Protein AF-A0A3A0FS08-F1 (afdb_monomer)

Nearest PDB structures (foldseek):
  4ius-assembly1_A  TM=5.125E-01  e=9.396E-01  Kribbella flavida DSM 17836

Solvent-accessible surface area (backbone atoms only — not comparable to full-atom values): 11614 Å² total; per-residue (Å²): 132,82,66,52,58,48,37,54,53,53,25,47,54,49,38,52,51,49,34,51,52,18,46,67,68,76,21,57,51,49,80,54,93,46,27,33,35,34,90,49,76,53,62,82,92,49,49,34,30,31,33,47,47,92,53,54,67,70,50,48,56,52,50,52,51,47,60,73,67,57,55,78,46,63,51,24,38,33,34,41,55,53,73,72,84,47,55,93,76,64,28,44,86,75,41,82,51,63,42,71,31,56,42,70,88,54,74,76,75,77,87,58,94,63,63,61,42,73,43,77,46,79,46,60,73,50,43,53,56,49,40,48,74,76,62,54,60,89,90,58,85,79,77,85,52,64,66,51,62,77,38,90,91,53,81,51,73,46,72,79,44,59,76,60,77,76,68,52,57,84,75,53,66,45,80,43,43,42,26,27,32,33,37,30,73,51,83,79,80,87,86,85,84,78,134

Structure (mmCIF, N/CA/C/O backbone):
data_AF-A0A3A0FS08-F1
#
_entry.id   AF-A0A3A0FS08-F1
#
loop_
_atom_site.group_PDB
_atom_site.id
_atom_site.type_symbol
_atom_site.label_atom_id
_atom_site.label_alt_id
_atom_site.label_comp_id
_atom_site.label_asym_id
_atom_site.label_entity_id
_atom_site.label_seq_id
_atom_site.pdbx_PDB_ins_code
_atom_site.Cartn_x
_atom_site.Cartn_y
_atom_site.Cartn_z
_atom_site.occupancy
_atom_site.B_iso_or_equiv
_atom_site.auth_seq_id
_atom_site.auth_comp_id
_atom_site.auth_asym_id
_atom_site.auth_atom_id
_atom_site.pdbx_PDB_model_num
ATOM 1 N N . MET A 1 1 ? -5.987 -18.543 -21.730 1.00 49.53 1 MET A N 1
ATOM 2 C CA . MET A 1 1 ? -6.077 -17.674 -20.535 1.00 49.53 1 MET A CA 1
ATOM 3 C C . MET A 1 1 ? -5.108 -16.524 -20.740 1.00 49.53 1 MET A C 1
ATOM 5 O O . MET A 1 1 ? -4.027 -16.784 -21.251 1.00 49.53 1 MET A O 1
ATOM 9 N N . SER A 1 2 ? -5.518 -15.283 -20.470 1.00 60.75 2 SER A N 1
ATOM 10 C CA . SER A 1 2 ? -4.644 -14.110 -20.638 1.00 60.75 2 SER A CA 1
ATOM 11 C C . SER A 1 2 ? -3.488 -14.160 -19.633 1.00 60.75 2 SER A C 1
ATOM 13 O O . SER A 1 2 ? -3.719 -14.509 -18.479 1.00 60.75 2 SER A O 1
ATOM 15 N N . ASP A 1 3 ? -2.277 -13.817 -20.073 1.00 79.12 3 ASP A N 1
ATOM 16 C CA . ASP A 1 3 ? -1.051 -13.740 -19.252 1.00 79.12 3 ASP A CA 1
ATOM 17 C C . ASP A 1 3 ? -0.836 -12.329 -18.656 1.00 79.12 3 ASP A C 1
ATOM 19 O O . ASP A 1 3 ? 0.231 -11.971 -18.154 1.00 79.12 3 ASP A O 1
ATOM 23 N N . VAL A 1 4 ? -1.857 -11.474 -18.774 1.00 80.19 4 VAL A N 1
ATOM 24 C CA . VAL A 1 4 ? -1.885 -10.139 -18.176 1.00 80.19 4 VAL A CA 1
ATOM 25 C C . VAL A 1 4 ? -2.269 -10.276 -16.697 1.00 80.19 4 VAL A C 1
ATOM 27 O O . VAL A 1 4 ? -3.286 -10.912 -16.406 1.00 80.19 4 VAL A O 1
ATOM 30 N N . PRO A 1 5 ? -1.510 -9.673 -15.759 1.00 89.50 5 PRO A N 1
ATOM 31 C CA . PRO A 1 5 ? -1.893 -9.636 -14.350 1.00 89.50 5 PRO A CA 1
ATOM 32 C C . PRO A 1 5 ? -3.292 -9.047 -14.159 1.00 89.50 5 PRO A C 1
ATOM 34 O O . PRO A 1 5 ? -3.687 -8.127 -14.865 1.00 89.50 5 PRO A O 1
ATOM 37 N N . THR A 1 6 ? -4.038 -9.531 -13.175 1.00 93.31 6 THR A N 1
ATOM 38 C CA . THR A 1 6 ? -5.369 -9.005 -12.843 1.00 93.31 6 THR A CA 1
ATOM 39 C C . THR A 1 6 ? -5.291 -7.865 -11.821 1.00 93.31 6 THR A C 1
ATOM 41 O O . THR A 1 6 ? -4.289 -7.705 -11.122 1.00 93.31 6 THR A O 1
ATOM 44 N N . ALA A 1 7 ? -6.380 -7.104 -11.638 1.00 94.25 7 ALA A N 1
ATOM 45 C CA . ALA A 1 7 ? -6.482 -6.160 -10.516 1.00 94.25 7 ALA A CA 1
ATOM 46 C C . ALA A 1 7 ? -6.297 -6.850 -9.152 1.00 94.25 7 ALA A C 1
ATOM 48 O O . ALA A 1 7 ? -5.739 -6.263 -8.230 1.00 94.25 7 ALA A O 1
ATOM 49 N N . ALA A 1 8 ? -6.705 -8.118 -9.028 1.00 95.56 8 ALA A N 1
ATOM 50 C CA . ALA A 1 8 ? -6.499 -8.894 -7.811 1.00 95.56 8 ALA A CA 1
ATOM 51 C C . ALA A 1 8 ? -5.016 -9.241 -7.578 1.00 95.56 8 ALA A C 1
ATOM 53 O O . ALA A 1 8 ? -4.581 -9.287 -6.429 1.00 95.56 8 ALA A O 1
ATOM 54 N N . ASP A 1 9 ? -4.230 -9.450 -8.639 1.00 95.19 9 ASP A N 1
ATOM 55 C CA . ASP A 1 9 ? -2.774 -9.621 -8.531 1.00 95.19 9 ASP A CA 1
ATOM 56 C C . ASP A 1 9 ? -2.100 -8.327 -8.077 1.00 95.19 9 ASP A C 1
ATOM 58 O O . ASP A 1 9 ? -1.276 -8.353 -7.164 1.00 95.19 9 ASP A O 1
ATOM 62 N N . ALA A 1 10 ? -2.509 -7.189 -8.646 1.00 95.56 10 ALA A N 1
ATOM 63 C CA . ALA A 1 10 ? -2.030 -5.877 -8.222 1.00 95.56 10 ALA A CA 1
ATOM 64 C C . ALA A 1 10 ? -2.386 -5.584 -6.752 1.00 95.56 10 ALA A C 1
ATOM 66 O O . ALA A 1 10 ? -1.516 -5.189 -5.980 1.00 95.56 10 ALA A O 1
ATOM 67 N N . ALA A 1 11 ? -3.625 -5.867 -6.335 1.00 97.50 11 ALA A N 1
ATOM 68 C CA . ALA A 1 11 ? -4.074 -5.706 -4.952 1.00 97.50 11 ALA A CA 1
ATOM 69 C C . ALA A 1 11 ? -3.278 -6.581 -3.968 1.00 97.50 11 ALA A C 1
ATOM 71 O O . ALA A 1 11 ? -2.888 -6.115 -2.899 1.00 97.50 11 ALA A O 1
ATOM 72 N N . ARG A 1 12 ? -2.996 -7.843 -4.327 1.00 97.00 12 ARG A N 1
ATOM 73 C CA . ARG A 1 12 ? -2.162 -8.742 -3.511 1.00 97.00 12 ARG A CA 1
ATOM 74 C C . ARG A 1 12 ? -0.716 -8.268 -3.425 1.00 97.00 12 ARG A C 1
ATOM 76 O O . ARG A 1 12 ? -0.139 -8.309 -2.343 1.00 97.00 12 ARG A O 1
ATOM 83 N N . ASN A 1 13 ? -0.136 -7.824 -4.540 1.00 95.88 13 ASN A N 1
ATOM 84 C CA . ASN A 1 13 ? 1.226 -7.299 -4.562 1.00 95.88 13 ASN A CA 1
ATOM 85 C C . ASN A 1 13 ? 1.354 -6.038 -3.695 1.00 95.88 13 ASN A C 1
ATOM 87 O O . ASN A 1 13 ? 2.289 -5.918 -2.908 1.00 95.88 13 ASN A O 1
ATOM 91 N N . ASP A 1 14 ? 0.368 -5.149 -3.774 1.00 96.81 14 ASP A N 1
ATOM 92 C CA . ASP A 1 14 ? 0.305 -3.947 -2.954 1.00 96.81 14 ASP A CA 1
ATOM 93 C C . ASP A 1 14 ? 0.095 -4.240 -1.463 1.00 96.81 14 ASP A C 1
ATOM 95 O O . ASP A 1 14 ? 0.772 -3.655 -0.619 1.00 96.81 14 ASP A O 1
ATOM 99 N N . ALA A 1 15 ? -0.788 -5.182 -1.123 1.00 98.06 15 ALA A N 1
ATOM 100 C CA . ALA A 1 15 ? -0.978 -5.623 0.255 1.00 98.06 15 ALA A CA 1
ATOM 101 C C . ALA A 1 15 ? 0.293 -6.259 0.835 1.00 98.06 15 ALA A C 1
ATOM 103 O O . ALA A 1 15 ? 0.650 -5.969 1.973 1.00 98.06 15 ALA A O 1
ATOM 104 N N . ALA A 1 16 ? 1.012 -7.070 0.051 1.00 97.62 16 ALA A N 1
ATOM 105 C CA . ALA A 1 16 ? 2.296 -7.636 0.461 1.00 97.62 16 ALA A CA 1
ATOM 106 C C . ALA A 1 16 ? 3.349 -6.543 0.707 1.00 97.62 16 ALA A C 1
ATOM 108 O O . ALA A 1 16 ? 4.099 -6.612 1.681 1.00 97.62 16 ALA A O 1
ATOM 109 N N . TRP A 1 17 ? 3.370 -5.499 -0.128 1.00 97.38 17 TRP A N 1
ATOM 110 C CA . TRP A 1 17 ? 4.232 -4.338 0.085 1.00 97.38 17 TRP A CA 1
ATOM 111 C C . TRP A 1 17 ? 3.862 -3.563 1.358 1.00 97.38 17 TRP A C 1
ATOM 113 O O . TRP A 1 17 ? 4.737 -3.257 2.169 1.00 97.38 17 TRP A O 1
ATOM 123 N N . CYS A 1 18 ? 2.570 -3.309 1.585 1.00 97.81 18 CYS A N 1
ATOM 124 C CA . CYS A 1 18 ? 2.088 -2.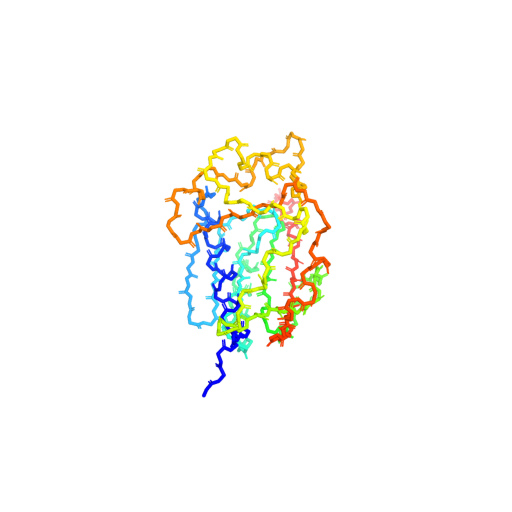672 2.812 1.00 97.81 18 CYS A CA 1
ATOM 125 C C . CYS A 1 18 ? 2.425 -3.508 4.057 1.00 97.81 18 CYS A C 1
ATOM 127 O O . CYS A 1 18 ? 2.843 -2.948 5.068 1.00 97.81 18 CYS A O 1
ATOM 129 N N . ASP A 1 19 ? 2.328 -4.838 3.983 1.00 97.81 19 ASP A N 1
ATOM 130 C CA . ASP A 1 19 ? 2.715 -5.736 5.074 1.00 97.81 19 ASP A CA 1
ATOM 131 C C . ASP A 1 19 ? 4.223 -5.717 5.342 1.00 97.81 19 ASP A C 1
ATOM 133 O O . ASP A 1 19 ? 4.642 -5.688 6.499 1.00 97.81 19 ASP A O 1
ATOM 137 N N . ALA A 1 20 ? 5.056 -5.688 4.297 1.00 97.62 20 ALA A N 1
ATOM 138 C CA . ALA A 1 20 ? 6.505 -5.566 4.440 1.00 97.62 20 ALA A CA 1
ATOM 139 C C . ALA A 1 20 ? 6.894 -4.250 5.134 1.00 97.62 20 ALA A C 1
ATOM 141 O O . ALA A 1 20 ? 7.722 -4.260 6.049 1.00 97.62 20 ALA A O 1
ATOM 142 N N . MET A 1 21 ? 6.249 -3.143 4.754 1.00 97.12 21 MET A N 1
ATOM 143 C CA . MET A 1 21 ? 6.389 -1.853 5.432 1.00 97.12 21 MET A CA 1
ATOM 144 C C . MET A 1 21 ? 5.919 -1.934 6.884 1.00 97.12 21 MET A C 1
ATOM 146 O O . MET A 1 21 ? 6.660 -1.551 7.784 1.00 97.12 21 MET A O 1
ATOM 150 N N . GLY A 1 22 ? 4.739 -2.501 7.139 1.00 96.38 22 GLY A N 1
ATOM 151 C CA . GLY A 1 22 ? 4.223 -2.688 8.494 1.00 96.38 22 GLY A CA 1
ATOM 152 C C . GLY A 1 22 ? 5.195 -3.483 9.363 1.00 96.38 22 GLY A C 1
ATOM 153 O O . GLY A 1 22 ? 5.575 -3.032 10.438 1.00 96.38 22 GLY A O 1
ATOM 154 N N . ARG A 1 23 ? 5.700 -4.620 8.877 1.00 96.44 23 ARG A N 1
ATOM 155 C CA . ARG A 1 23 ? 6.688 -5.448 9.591 1.00 96.44 23 ARG A CA 1
ATOM 156 C C . ARG A 1 23 ? 7.978 -4.703 9.905 1.00 96.44 23 ARG A C 1
ATOM 158 O O . ARG A 1 23 ? 8.484 -4.856 11.012 1.00 96.44 23 ARG A O 1
ATOM 165 N N . ALA A 1 24 ? 8.491 -3.902 8.971 1.00 96.25 24 ALA A N 1
ATOM 166 C CA . ALA A 1 24 ? 9.684 -3.093 9.212 1.00 96.25 24 ALA A CA 1
ATOM 167 C C . ALA A 1 24 ? 9.489 -2.113 10.387 1.00 96.25 24 ALA A C 1
ATOM 169 O O . ALA A 1 24 ? 10.445 -1.824 11.098 1.00 96.25 24 ALA A O 1
ATOM 170 N N . HIS A 1 25 ? 8.249 -1.677 10.632 1.00 95.19 25 HIS A N 1
ATOM 171 C CA . HIS A 1 25 ? 7.861 -0.749 11.701 1.00 95.19 25 HIS A CA 1
ATOM 172 C C . HIS A 1 25 ? 7.193 -1.424 12.912 1.00 95.19 25 HIS A C 1
ATOM 174 O O . HIS A 1 25 ? 6.605 -0.748 13.750 1.00 95.19 25 HIS A O 1
ATOM 180 N N . GLY A 1 26 ? 7.240 -2.758 13.021 1.00 94.62 26 GLY A N 1
ATOM 181 C CA . GLY A 1 26 ? 6.584 -3.489 14.118 1.00 94.62 26 GLY A CA 1
ATOM 182 C C . GLY A 1 26 ? 5.047 -3.503 14.054 1.00 94.62 26 GLY A C 1
ATOM 183 O O . GLY A 1 26 ? 4.391 -3.942 14.993 1.00 94.62 26 GLY A O 1
ATOM 184 N N . ALA A 1 27 ? 4.470 -3.071 12.935 1.00 94.56 27 ALA A N 1
ATOM 185 C CA . ALA A 1 27 ? 3.043 -2.969 12.647 1.00 94.56 27 ALA A CA 1
ATOM 186 C C . ALA A 1 27 ? 2.554 -4.075 11.689 1.00 94.56 27 ALA A C 1
ATOM 188 O O . ALA A 1 27 ? 1.712 -3.829 10.823 1.00 94.56 27 ALA A O 1
ATOM 189 N N . ALA A 1 28 ? 3.105 -5.290 11.816 1.00 95.06 28 ALA A N 1
ATOM 190 C CA . ALA A 1 28 ? 2.773 -6.430 10.958 1.00 95.06 28 ALA A CA 1
ATOM 191 C C . ALA A 1 28 ? 1.253 -6.626 10.837 1.00 95.06 28 ALA A C 1
ATOM 193 O O . ALA A 1 28 ? 0.535 -6.587 11.838 1.00 95.06 28 ALA A O 1
ATOM 194 N N . GLY A 1 29 ? 0.774 -6.839 9.614 1.00 96.00 29 GLY A N 1
ATOM 195 C CA . GLY A 1 29 ? -0.640 -7.035 9.363 1.00 96.00 29 GLY A CA 1
ATOM 196 C C . GLY A 1 29 ? -1.038 -8.502 9.300 1.00 96.00 29 GLY A C 1
ATOM 197 O O . GLY A 1 29 ? -0.232 -9.433 9.381 1.00 96.00 29 GLY A O 1
ATOM 198 N N . GLU A 1 30 ? -2.335 -8.691 9.132 1.00 97.50 30 GLU A N 1
ATOM 199 C CA . GLU A 1 30 ? -2.976 -9.978 8.950 1.00 97.50 30 GLU A CA 1
ATOM 200 C C . GLU A 1 30 ? -3.675 -10.006 7.591 1.00 97.50 30 GLU A C 1
ATOM 202 O O . GLU A 1 30 ? -4.425 -9.095 7.237 1.00 97.50 30 GLU A O 1
ATOM 207 N N . THR A 1 31 ? -3.466 -11.086 6.840 1.00 97.88 31 THR A N 1
ATOM 208 C CA . THR A 1 31 ? -4.187 -11.314 5.586 1.00 97.88 31 THR A CA 1
ATOM 209 C C . THR A 1 31 ? -5.441 -12.134 5.855 1.00 97.88 31 THR A C 1
ATOM 211 O O . THR A 1 31 ? -5.374 -13.250 6.368 1.00 97.88 31 THR A O 1
ATOM 214 N N . ARG A 1 32 ? -6.594 -11.590 5.476 1.00 96.94 32 ARG A N 1
ATOM 215 C CA . ARG A 1 32 ? -7.868 -12.303 5.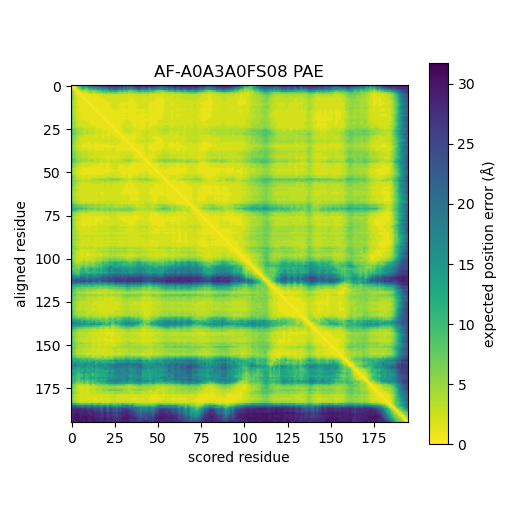369 1.00 96.94 32 ARG A CA 1
ATOM 216 C C . ARG A 1 32 ? -8.171 -12.570 3.901 1.00 96.94 32 ARG A C 1
ATOM 218 O O . ARG A 1 32 ? -7.504 -12.078 2.997 1.00 96.94 32 ARG A O 1
ATOM 225 N N . ALA A 1 33 ? -9.219 -13.344 3.655 1.00 96.31 33 ALA A N 1
ATOM 226 C CA . ALA A 1 33 ? -9.576 -13.724 2.300 1.00 96.31 33 ALA A CA 1
ATOM 227 C C . ALA A 1 33 ? -10.065 -12.527 1.446 1.00 96.31 33 ALA A C 1
ATOM 229 O O . ALA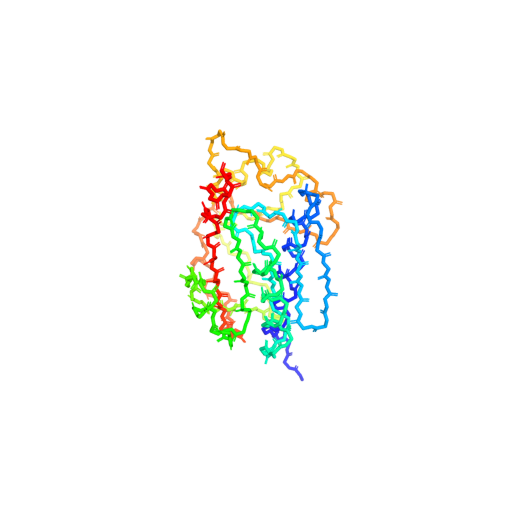 A 1 33 ? -10.006 -12.613 0.221 1.00 96.31 33 ALA A O 1
ATOM 230 N N . ASP A 1 34 ? -10.573 -11.452 2.062 1.00 98.00 34 ASP A N 1
ATOM 231 C CA . ASP A 1 34 ? -11.159 -10.281 1.383 1.00 98.00 34 ASP A CA 1
ATOM 232 C C . ASP A 1 34 ? -10.320 -9.003 1.517 1.00 98.00 34 ASP A C 1
ATOM 234 O O . ASP A 1 34 ? -10.526 -8.057 0.759 1.00 98.00 34 ASP A O 1
ATOM 238 N N . PHE A 1 35 ? -9.384 -8.952 2.466 1.00 98.56 35 PHE A N 1
ATOM 239 C CA . PHE A 1 35 ? -8.551 -7.783 2.745 1.00 98.56 35 PHE A CA 1
ATOM 240 C C . PHE A 1 35 ? -7.299 -8.173 3.541 1.00 98.56 35 PHE A C 1
ATOM 242 O O . PHE A 1 35 ? -7.297 -9.166 4.267 1.00 98.56 35 PHE A O 1
ATOM 249 N N . TRP A 1 36 ? -6.254 -7.361 3.445 1.00 98.69 36 TRP A N 1
ATOM 250 C CA . TRP A 1 36 ? -5.165 -7.306 4.418 1.00 98.69 36 TRP A CA 1
ATOM 251 C C . TRP A 1 36 ? -5.386 -6.106 5.338 1.00 98.69 36 TRP A C 1
ATOM 253 O O . TRP A 1 36 ? -5.889 -5.079 4.880 1.00 98.69 36 TRP A O 1
ATOM 263 N N . TRP A 1 37 ? -5.029 -6.215 6.618 1.00 98.31 37 TRP A N 1
ATOM 264 C CA . TRP A 1 37 ? -5.166 -5.103 7.562 1.00 98.31 37 TRP A CA 1
ATOM 265 C C . TRP A 1 37 ? -4.176 -5.136 8.723 1.00 98.31 37 TRP A C 1
ATOM 267 O O . TRP A 1 37 ? -3.606 -6.176 9.046 1.00 98.31 37 TRP A O 1
ATOM 277 N N . THR A 1 38 ? -4.046 -4.006 9.413 1.00 97.00 38 THR A N 1
ATOM 278 C CA . THR A 1 38 ? -3.356 -3.891 10.697 1.00 97.00 38 THR A CA 1
ATOM 279 C C . THR A 1 38 ? -4.050 -2.880 11.609 1.00 97.00 38 THR A C 1
ATOM 281 O O . THR A 1 38 ? -4.559 -1.848 11.165 1.00 97.00 38 THR A O 1
ATOM 284 N N . ARG A 1 39 ? -4.068 -3.184 12.911 1.00 93.88 39 ARG A N 1
ATOM 285 C CA . ARG A 1 39 ? -4.532 -2.266 13.969 1.00 93.88 39 ARG A CA 1
ATOM 286 C C . ARG A 1 39 ? -3.405 -1.393 14.518 1.00 93.88 39 ARG A C 1
ATOM 288 O O . ARG A 1 39 ? -3.666 -0.492 15.303 1.00 93.88 39 ARG A O 1
ATOM 295 N N . ALA A 1 40 ? -2.159 -1.691 14.166 1.00 93.31 40 ALA A N 1
ATOM 296 C CA . ALA A 1 40 ? -1.027 -0.901 14.610 1.00 93.31 40 ALA A CA 1
ATOM 297 C C . ALA A 1 40 ? -0.912 0.387 13.771 1.00 93.31 40 ALA A C 1
ATOM 299 O O . ALA A 1 40 ? -1.320 0.398 12.605 1.00 93.31 40 ALA A O 1
ATOM 300 N N . PRO A 1 41 ? -0.357 1.474 14.330 1.00 91.44 41 PRO A N 1
ATOM 301 C CA . PRO A 1 41 ? -0.028 2.664 13.554 1.00 91.44 41 PRO A CA 1
ATOM 302 C C . PRO A 1 41 ? 0.909 2.320 12.390 1.00 91.44 41 PRO A C 1
ATOM 304 O O . PRO A 1 41 ? 1.913 1.636 12.581 1.00 91.44 41 PRO A O 1
ATOM 307 N N . MET A 1 42 ? 0.585 2.806 11.193 1.00 93.31 42 MET A N 1
ATOM 308 C CA . MET A 1 42 ? 1.402 2.625 9.991 1.00 93.31 42 MET A CA 1
ATOM 309 C C . MET A 1 42 ? 2.198 3.898 9.675 1.00 93.31 42 MET A C 1
ATOM 311 O O . MET A 1 42 ? 1.696 5.005 9.898 1.00 93.31 42 MET A O 1
ATOM 315 N N . PRO A 1 43 ? 3.422 3.784 9.124 1.00 91.31 43 PRO A N 1
ATOM 316 C CA . PRO A 1 43 ? 4.147 4.948 8.623 1.00 91.31 43 PRO A CA 1
ATOM 317 C C . PRO A 1 43 ? 3.354 5.607 7.489 1.00 91.31 43 PRO A C 1
ATOM 319 O O . PRO A 1 43 ? 2.879 4.933 6.577 1.00 91.31 43 PRO A O 1
ATOM 322 N N . ARG A 1 44 ? 3.226 6.937 7.489 1.00 86.88 44 ARG A N 1
ATOM 323 C CA . ARG A 1 44 ? 2.575 7.643 6.373 1.00 86.88 44 ARG A CA 1
ATOM 324 C C . ARG A 1 44 ? 3.435 7.531 5.103 1.00 86.88 44 ARG A C 1
ATOM 326 O O . ARG A 1 44 ? 4.653 7.614 5.215 1.00 86.88 44 ARG A O 1
ATOM 333 N N . PRO A 1 45 ? 2.839 7.398 3.903 1.00 88.75 45 PRO A N 1
ATOM 334 C CA . PRO A 1 45 ? 1.404 7.388 3.596 1.00 88.75 45 PRO A CA 1
ATOM 335 C C . PRO A 1 45 ? 0.774 5.975 3.524 1.00 88.75 45 PRO A C 1
ATOM 337 O O . PRO A 1 45 ? -0.216 5.796 2.817 1.00 88.75 45 PRO A O 1
ATOM 340 N N . TYR A 1 46 ? 1.330 4.960 4.195 1.00 94.56 46 TYR A N 1
ATOM 341 C CA . TYR A 1 46 ? 0.849 3.579 4.078 1.00 94.56 46 TYR A CA 1
ATOM 342 C C . TYR A 1 46 ? -0.493 3.348 4.795 1.00 94.56 46 TYR A C 1
ATOM 344 O O . TYR A 1 46 ? -0.718 3.899 5.875 1.00 94.56 46 TYR A O 1
ATOM 352 N N . PRO A 1 47 ? -1.401 2.550 4.199 1.00 96.88 47 PRO A N 1
ATOM 353 C CA . PRO A 1 47 ? -2.734 2.316 4.737 1.00 96.88 47 PRO A CA 1
ATOM 354 C C . PRO A 1 47 ? -2.722 1.269 5.855 1.00 96.88 47 PRO A C 1
ATOM 356 O O . PRO A 1 47 ? -1.822 0.438 5.955 1.00 96.88 47 PRO A O 1
ATOM 359 N N . ASN A 1 48 ? -3.800 1.249 6.632 1.00 97.56 48 ASN A N 1
ATOM 360 C CA . ASN A 1 48 ? -4.090 0.216 7.625 1.00 97.56 48 ASN A CA 1
ATOM 361 C C . ASN A 1 48 ? -4.935 -0.930 7.062 1.00 97.56 48 ASN A C 1
ATOM 363 O O . ASN A 1 48 ? -5.084 -1.952 7.726 1.00 97.56 48 ASN A O 1
ATOM 367 N N . LEU A 1 49 ? -5.507 -0.772 5.866 1.00 98.31 49 LEU A N 1
ATOM 368 C CA . LEU A 1 49 ? -6.277 -1.815 5.196 1.00 98.31 49 LEU A CA 1
ATOM 369 C C . LEU A 1 49 ? -6.107 -1.725 3.680 1.00 98.31 49 LEU A C 1
ATOM 371 O O . LEU A 1 49 ? -6.160 -0.633 3.118 1.00 98.31 49 LEU A O 1
ATOM 375 N N . VAL A 1 50 ? -5.960 -2.874 3.024 1.00 98.69 50 VAL A N 1
ATOM 376 C CA . VAL A 1 50 ? -5.982 -3.023 1.562 1.00 98.69 50 VAL A CA 1
ATOM 377 C C . VAL A 1 50 ? -7.030 -4.076 1.209 1.00 98.69 50 VAL A C 1
ATOM 379 O O . VAL A 1 50 ? -6.960 -5.205 1.695 1.00 98.69 50 VAL A O 1
ATOM 382 N N . THR A 1 51 ? -8.013 -3.743 0.372 1.00 98.62 51 THR A N 1
ATOM 383 C CA . THR A 1 51 ? -9.004 -4.728 -0.097 1.00 98.62 51 THR A CA 1
ATOM 384 C C . THR A 1 51 ? -8.368 -5.702 -1.090 1.00 98.62 51 THR A C 1
ATOM 386 O O . THR A 1 51 ? -7.656 -5.278 -1.994 1.00 98.62 51 THR A O 1
ATOM 389 N N . LEU A 1 52 ? -8.675 -6.994 -0.983 1.00 98.44 52 LEU A N 1
ATOM 390 C CA . LEU A 1 52 ? -8.158 -8.064 -1.849 1.00 98.44 52 LEU A CA 1
ATOM 391 C C . LEU A 1 52 ? -9.223 -8.677 -2.768 1.00 98.44 52 LEU A C 1
ATOM 393 O O . LEU A 1 52 ? -8.880 -9.396 -3.708 1.00 98.44 52 LEU A O 1
ATOM 397 N N . ARG A 1 53 ? -10.505 -8.383 -2.522 1.00 97.12 53 ARG A N 1
ATOM 398 C CA . ARG A 1 53 ? -11.623 -8.736 -3.405 1.00 97.12 53 ARG A CA 1
ATOM 399 C C . ARG A 1 53 ? -12.578 -7.551 -3.591 1.00 97.12 53 ARG A C 1
ATOM 401 O O . ARG A 1 53 ? -12.707 -6.744 -2.670 1.00 97.12 53 ARG A O 1
ATOM 408 N N . PRO A 1 54 ? -13.308 -7.478 -4.721 1.00 96.25 54 PRO A N 1
ATOM 409 C CA . PRO A 1 54 ? -14.362 -6.487 -4.951 1.00 96.25 54 PRO A CA 1
ATOM 410 C C . PRO A 1 54 ? -15.646 -6.855 -4.179 1.00 96.25 54 PRO A C 1
ATOM 412 O O . PRO A 1 54 ? -16.728 -6.973 -4.747 1.00 96.25 54 PRO A O 1
ATOM 415 N N . ALA A 1 55 ? -15.516 -7.103 -2.876 1.00 94.00 55 ALA A N 1
ATOM 416 C CA . ALA A 1 55 ? -16.591 -7.499 -1.975 1.00 94.00 55 ALA A CA 1
ATOM 417 C C . ALA A 1 55 ? -16.653 -6.494 -0.811 1.00 94.00 55 ALA A C 1
ATOM 419 O O . ALA A 1 55 ? -15.884 -6.624 0.145 1.00 94.00 55 ALA A O 1
ATOM 420 N N . PRO A 1 56 ? -17.546 -5.486 -0.866 1.00 93.31 56 PRO A N 1
ATOM 421 C CA . PRO A 1 56 ? -17.551 -4.395 0.108 1.00 93.31 56 PRO A CA 1
ATOM 422 C C . PRO A 1 56 ? -17.814 -4.844 1.547 1.00 93.31 56 PRO A C 1
ATOM 424 O O . PRO A 1 56 ? -17.144 -4.393 2.469 1.00 93.31 56 PRO A O 1
ATOM 427 N N . ALA A 1 57 ? -18.774 -5.750 1.757 1.00 97.44 57 ALA A N 1
ATOM 428 C CA . ALA A 1 57 ? -19.317 -6.012 3.091 1.00 97.44 57 ALA A CA 1
ATOM 429 C C . ALA A 1 57 ? -18.285 -6.528 4.123 1.00 97.44 57 ALA A C 1
ATOM 431 O O . ALA A 1 57 ? -18.282 -6.014 5.243 1.00 97.44 57 ALA A O 1
ATOM 432 N N . PRO A 1 58 ? -17.395 -7.499 3.819 1.00 97.62 58 PRO A N 1
ATOM 433 C CA . PRO A 1 58 ? -16.350 -7.908 4.761 1.00 97.62 58 PRO A CA 1
ATOM 434 C C . PRO A 1 58 ? -15.366 -6.785 5.105 1.00 97.62 58 PRO A C 1
ATOM 436 O O . PRO A 1 58 ? -15.020 -6.625 6.274 1.00 97.62 58 PRO A O 1
ATOM 439 N N . ALA A 1 59 ? -14.939 -6.004 4.107 1.00 97.44 59 ALA A N 1
ATOM 440 C CA . ALA A 1 59 ? -14.008 -4.899 4.309 1.00 97.44 59 ALA A CA 1
ATOM 441 C C . ALA A 1 59 ? -14.651 -3.763 5.118 1.00 97.44 59 ALA A C 1
ATOM 443 O O . ALA A 1 59 ? -14.037 -3.280 6.062 1.00 97.44 59 ALA A O 1
ATOM 444 N N . LEU A 1 60 ? -15.902 -3.393 4.819 1.00 98.19 60 LEU A N 1
ATOM 445 C CA . LEU A 1 60 ? -16.640 -2.361 5.556 1.00 98.19 60 LEU A CA 1
ATOM 446 C C . LEU A 1 60 ? -16.759 -2.697 7.043 1.00 98.19 60 LEU A C 1
ATOM 448 O O . LEU A 1 60 ? -16.394 -1.868 7.869 1.00 98.19 60 LEU A O 1
ATOM 452 N N . ARG A 1 61 ? -17.136 -3.934 7.397 1.00 98.06 61 ARG A N 1
ATOM 453 C CA . ARG A 1 61 ? -17.183 -4.360 8.809 1.00 98.06 61 ARG A CA 1
ATOM 454 C C . ARG A 1 61 ? -15.824 -4.251 9.504 1.00 98.06 61 ARG A C 1
ATOM 456 O O . ARG A 1 61 ? -15.747 -3.877 10.673 1.00 98.06 61 ARG A O 1
ATOM 463 N N . ALA A 1 62 ? -14.740 -4.583 8.802 1.00 97.62 62 ALA A N 1
ATOM 464 C CA . ALA A 1 62 ? -13.393 -4.441 9.346 1.00 97.62 62 ALA A CA 1
ATOM 465 C C . ALA A 1 62 ? -13.032 -2.962 9.563 1.00 97.62 62 ALA A C 1
ATOM 467 O O . ALA A 1 62 ? -12.540 -2.610 10.634 1.00 97.62 62 ALA A O 1
ATOM 468 N N . ILE A 1 63 ? -13.339 -2.092 8.599 1.00 97.81 63 ILE A N 1
ATOM 469 C CA . ILE A 1 63 ? -13.114 -0.642 8.684 1.00 97.81 63 ILE A CA 1
ATOM 470 C C . ILE A 1 63 ? -13.911 -0.038 9.844 1.00 97.81 63 ILE A C 1
ATOM 472 O O . ILE A 1 63 ? -13.338 0.677 10.659 1.00 97.81 63 ILE A O 1
ATOM 476 N N . GLU A 1 64 ? -15.194 -0.372 9.976 1.00 97.19 64 GLU A N 1
ATOM 477 C CA . GLU A 1 64 ? -16.039 0.049 11.100 1.00 97.19 64 GLU A CA 1
ATOM 478 C C . GLU A 1 64 ? -15.437 -0.367 12.446 1.00 97.19 64 GLU A C 1
ATOM 480 O O . GLU A 1 64 ? -15.407 0.430 13.382 1.00 97.19 64 GLU A O 1
ATOM 485 N N . SER A 1 65 ? -14.880 -1.580 12.539 1.00 96.19 65 SER A N 1
ATOM 486 C CA . SER A 1 65 ? -14.211 -2.035 13.762 1.00 96.19 65 SER A CA 1
ATOM 487 C C . SER A 1 65 ? -12.936 -1.241 14.085 1.00 96.19 65 SER A C 1
ATOM 489 O O . SER A 1 65 ? -12.664 -0.987 15.256 1.00 96.19 65 SER A O 1
ATOM 491 N N . LEU A 1 66 ? -12.174 -0.806 13.072 1.00 95.19 66 LEU A N 1
ATOM 492 C CA . LEU A 1 66 ? -11.000 0.057 13.256 1.00 95.19 66 LEU A CA 1
ATOM 493 C C . LEU A 1 66 ? -11.407 1.476 13.678 1.00 95.19 66 LEU A C 1
ATOM 495 O O . LEU A 1 66 ? -10.783 2.051 14.567 1.00 95.19 66 LEU A O 1
ATOM 499 N N . VAL A 1 67 ? -12.483 2.014 13.093 1.00 95.19 67 VAL A N 1
ATOM 500 C CA . VAL A 1 67 ? -13.070 3.301 13.500 1.00 95.19 67 VAL A CA 1
ATOM 501 C C . VAL A 1 67 ? -13.538 3.236 14.954 1.00 95.19 67 VAL A C 1
ATOM 503 O O . VAL A 1 67 ? -13.223 4.128 15.739 1.00 95.19 67 VAL A O 1
ATOM 506 N N . ALA A 1 68 ? -14.247 2.172 15.338 1.00 94.69 68 ALA A N 1
ATOM 507 C CA . ALA A 1 68 ? -14.719 1.976 16.707 1.00 94.69 68 ALA A CA 1
ATOM 508 C C . ALA A 1 68 ? -13.565 1.821 17.711 1.00 94.69 68 ALA A C 1
ATOM 510 O O . ALA A 1 68 ? -13.675 2.288 18.842 1.00 94.69 68 ALA A O 1
ATOM 511 N N . ALA A 1 69 ? -12.454 1.205 17.295 1.00 91.94 69 ALA A N 1
ATOM 512 C CA . ALA A 1 69 ? -11.253 1.075 18.115 1.00 91.94 69 ALA A CA 1
ATOM 513 C C . ALA A 1 69 ? -10.506 2.405 18.327 1.00 91.94 69 ALA A C 1
ATOM 515 O O . ALA A 1 69 ? -9.701 2.492 19.251 1.00 91.94 69 ALA A O 1
ATOM 516 N N . GLY A 1 70 ? -10.761 3.429 17.503 1.00 89.69 70 GLY A N 1
ATOM 517 C CA . GLY A 1 70 ? -10.165 4.757 17.655 1.00 89.69 70 GLY A CA 1
ATOM 518 C C . GLY A 1 70 ? -8.654 4.768 17.425 1.00 89.69 70 GLY A C 1
ATOM 519 O O . GLY A 1 70 ? -7.901 5.165 18.314 1.00 89.69 70 GLY A O 1
ATOM 520 N N . LEU A 1 71 ? -8.204 4.319 16.246 1.00 86.88 71 LEU A N 1
ATOM 521 C CA . LEU A 1 71 ? -6.787 4.370 15.871 1.00 86.88 71 LEU A CA 1
ATOM 522 C C . LEU A 1 71 ? -6.213 5.784 16.044 1.00 86.88 71 LEU A C 1
ATOM 524 O O . LEU A 1 71 ? -6.828 6.777 15.661 1.00 86.88 71 LEU A O 1
ATOM 528 N N . ALA A 1 72 ? -5.015 5.866 16.621 1.00 82.44 72 ALA A N 1
ATOM 529 C CA . ALA A 1 72 ? -4.357 7.142 16.854 1.00 82.44 72 ALA A CA 1
ATOM 530 C C . ALA A 1 72 ? -3.868 7.769 15.537 1.00 82.44 72 ALA A C 1
ATOM 532 O O . ALA A 1 72 ? -3.197 7.119 14.735 1.00 82.44 72 ALA A O 1
ATOM 533 N N . GLY A 1 73 ? -4.132 9.067 15.368 1.00 86.25 73 GLY A N 1
ATOM 534 C CA . GLY A 1 73 ? -3.698 9.839 14.204 1.00 86.25 73 GLY A CA 1
ATOM 535 C C . GLY A 1 73 ? -4.491 9.519 12.936 1.00 86.25 73 GLY A C 1
ATOM 536 O O . GLY A 1 73 ? -5.564 8.921 12.983 1.00 86.25 73 GLY A O 1
ATOM 537 N N . ALA A 1 74 ? -3.974 9.951 11.784 1.00 91.25 74 ALA A N 1
ATOM 538 C CA . ALA A 1 74 ? -4.617 9.631 10.516 1.00 91.25 74 ALA A CA 1
ATOM 539 C C . ALA A 1 74 ? -4.160 8.277 9.983 1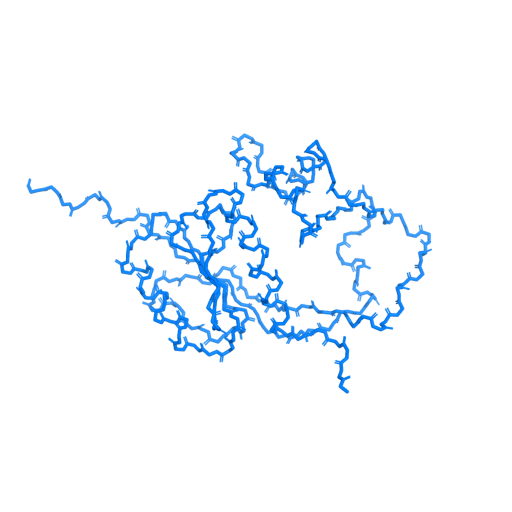.00 91.25 74 ALA A C 1
ATOM 541 O O . ALA A 1 74 ? -2.972 7.952 10.025 1.00 91.25 74 ALA A O 1
ATOM 542 N N . TRP A 1 75 ? -5.101 7.552 9.399 1.00 95.44 75 TRP A N 1
ATOM 543 C CA . TRP A 1 75 ? -4.895 6.231 8.834 1.00 95.44 75 TRP A CA 1
ATOM 544 C C . TRP A 1 75 ? -5.678 6.066 7.534 1.00 95.44 75 TRP A C 1
ATOM 546 O O . TRP A 1 75 ? -6.649 6.780 7.262 1.00 95.44 75 TRP A O 1
ATOM 556 N N . GLY A 1 76 ? -5.206 5.149 6.691 1.00 96.38 76 GLY A N 1
ATOM 557 C CA . GLY A 1 76 ? -5.707 4.996 5.329 1.00 96.38 76 GLY A CA 1
ATOM 558 C C . GLY A 1 76 ? -6.375 3.657 5.052 1.00 96.38 76 GLY A C 1
ATOM 559 O O . GLY A 1 76 ? -6.045 2.642 5.664 1.00 96.38 76 GLY A O 1
ATOM 560 N N . VAL A 1 77 ? -7.261 3.653 4.060 1.00 98.06 77 VAL A N 1
ATOM 561 C CA . VAL A 1 77 ? -7.784 2.445 3.413 1.00 98.06 77 VAL A CA 1
ATOM 562 C C . VAL A 1 77 ? -7.445 2.510 1.934 1.00 98.06 77 VAL A C 1
ATOM 564 O O . VAL A 1 77 ? -7.690 3.517 1.271 1.00 98.06 77 VAL A O 1
ATOM 567 N N . LYS A 1 78 ? -6.910 1.418 1.401 1.00 98.25 78 LYS A N 1
ATOM 568 C CA . LYS A 1 78 ? -6.699 1.235 -0.025 1.00 98.25 78 LYS A CA 1
ATOM 569 C C . LYS A 1 78 ? -7.779 0.319 -0.584 1.00 98.25 78 LYS A C 1
ATOM 571 O O . LYS A 1 78 ? -7.738 -0.901 -0.436 1.00 98.25 78 LYS A O 1
ATOM 576 N N . ASP A 1 79 ? -8.767 0.946 -1.202 1.00 98.31 79 ASP A N 1
ATOM 577 C CA . ASP A 1 79 ? -9.833 0.290 -1.942 1.00 98.31 79 ASP A CA 1
ATOM 578 C C . ASP A 1 79 ? -9.312 -0.053 -3.338 1.00 98.31 79 ASP A C 1
ATOM 580 O O . ASP A 1 79 ? -9.427 0.713 -4.296 1.00 98.31 79 ASP A O 1
ATOM 584 N N . ALA A 1 80 ? -8.680 -1.218 -3.432 1.00 97.94 80 ALA A N 1
ATOM 585 C CA . ALA A 1 80 ? -8.010 -1.706 -4.628 1.00 97.94 80 ALA A CA 1
ATOM 586 C C . ALA A 1 80 ? -8.958 -2.019 -5.798 1.00 97.94 80 ALA A C 1
ATOM 588 O O . ALA A 1 80 ? -8.465 -2.410 -6.853 1.00 97.94 80 ALA A O 1
ATOM 589 N N . PHE A 1 81 ? -10.275 -1.865 -5.615 1.00 97.81 81 PHE A N 1
ATOM 590 C CA . PHE A 1 81 ? -11.292 -2.105 -6.640 1.00 97.81 81 PHE A CA 1
ATOM 591 C C . PHE A 1 81 ? -12.257 -0.925 -6.830 1.00 97.81 81 PHE A C 1
ATOM 593 O O . PHE A 1 81 ? -13.151 -1.011 -7.667 1.00 97.81 81 PHE A O 1
ATOM 600 N N . GLY A 1 82 ? -12.103 0.165 -6.072 1.00 97.12 82 GLY A N 1
ATOM 601 C CA . GLY A 1 82 ? -12.941 1.363 -6.184 1.00 97.12 82 GLY A CA 1
ATOM 602 C C . GLY A 1 82 ? -14.419 1.150 -5.830 1.00 97.12 82 GLY A C 1
ATOM 603 O O . GLY A 1 82 ? -15.266 1.897 -6.320 1.00 97.12 82 GLY A O 1
ATOM 604 N N . VAL A 1 83 ? -14.742 0.124 -5.034 1.00 96.69 83 VAL A N 1
ATOM 605 C CA . VAL A 1 83 ? -16.123 -0.295 -4.726 1.00 96.69 83 VAL A CA 1
ATOM 606 C C . VAL A 1 83 ? -16.648 0.213 -3.380 1.00 96.69 83 VAL A C 1
ATOM 608 O O . VAL A 1 83 ? -17.798 -0.062 -3.039 1.00 96.69 83 VAL A O 1
ATOM 611 N N . LEU A 1 84 ? -15.827 0.907 -2.589 1.00 97.75 84 LEU A N 1
ATOM 612 C CA . LEU A 1 84 ? -16.208 1.417 -1.273 1.00 97.75 84 LEU A CA 1
ATOM 613 C C . LEU A 1 84 ? -16.630 2.890 -1.342 1.00 97.75 84 LEU A C 1
ATOM 615 O O . LEU A 1 84 ? -16.007 3.694 -2.034 1.00 97.75 84 LEU A O 1
ATOM 619 N N . ASP A 1 85 ? -17.641 3.243 -0.548 1.00 96.31 85 ASP A N 1
ATOM 620 C CA . ASP A 1 85 ? -17.921 4.620 -0.136 1.00 96.31 85 ASP A CA 1
ATOM 621 C C . ASP A 1 85 ? -17.654 4.742 1.368 1.00 96.31 85 ASP A C 1
ATOM 623 O O . ASP A 1 85 ? -18.379 4.180 2.190 1.00 96.31 85 ASP A O 1
ATOM 627 N N . LEU A 1 86 ? -16.566 5.429 1.723 1.00 98.12 86 LEU A N 1
ATOM 628 C CA . LEU A 1 86 ? -16.126 5.593 3.111 1.00 98.12 86 LEU A CA 1
ATOM 629 C C . LEU A 1 86 ? -16.391 7.000 3.660 1.00 98.12 86 LEU A C 1
ATOM 631 O O . LEU A 1 86 ? -16.073 7.270 4.821 1.00 98.12 86 LEU A O 1
ATOM 635 N N . ALA A 1 87 ? -17.001 7.890 2.870 1.00 97.12 87 ALA A N 1
ATOM 636 C CA . ALA A 1 87 ? -17.353 9.231 3.326 1.00 97.12 87 ALA A CA 1
ATOM 637 C C . ALA A 1 87 ? -18.298 9.227 4.548 1.00 97.12 87 ALA A C 1
ATOM 639 O O . ALA A 1 87 ? -18.031 9.979 5.491 1.00 97.12 87 ALA A O 1
ATOM 640 N N . PRO A 1 88 ? -19.322 8.346 4.637 1.00 96.50 88 PRO A N 1
ATOM 641 C CA . PRO A 1 88 ? -20.165 8.241 5.834 1.00 96.50 88 PRO A CA 1
ATOM 642 C C . PRO A 1 88 ? -19.392 7.835 7.095 1.00 96.50 88 PRO A C 1
ATOM 644 O O . PRO A 1 88 ? -19.775 8.186 8.208 1.00 96.50 88 PRO A O 1
ATOM 647 N N . LEU A 1 89 ? -18.269 7.133 6.922 1.00 96.19 89 LEU A N 1
ATOM 648 C CA . LEU A 1 89 ? -17.344 6.769 7.991 1.00 96.19 89 LEU A CA 1
ATOM 649 C C . LEU A 1 89 ? -16.247 7.823 8.178 1.00 96.19 89 LEU A C 1
ATOM 651 O O . LEU A 1 89 ? -15.185 7.493 8.691 1.00 96.19 89 LEU A O 1
ATOM 655 N N . GLY A 1 90 ? -16.454 9.074 7.756 1.00 95.81 90 GLY A N 1
ATOM 656 C CA . GLY A 1 90 ? -15.541 10.202 7.972 1.00 95.81 90 GLY A CA 1
ATOM 657 C C . GLY A 1 90 ? -14.203 10.121 7.231 1.00 95.81 90 GLY A C 1
ATOM 658 O O . GLY A 1 90 ? -13.267 10.829 7.601 1.00 95.81 90 GLY A O 1
ATOM 659 N N . PHE A 1 91 ? -14.084 9.268 6.212 1.00 97.25 91 PHE A N 1
ATOM 660 C CA . PHE A 1 91 ? -12.924 9.281 5.326 1.00 97.25 91 PHE A CA 1
ATOM 661 C C . PHE A 1 91 ? -13.093 10.338 4.239 1.00 97.25 91 PHE A C 1
ATOM 663 O O . PHE A 1 91 ? -14.187 10.569 3.730 1.00 97.25 91 PHE A O 1
ATOM 670 N N . ARG A 1 92 ? -11.977 10.916 3.803 1.00 97.12 92 ARG A N 1
ATOM 671 C CA . ARG A 1 92 ? -11.890 11.693 2.565 1.00 97.12 92 ARG A CA 1
ATOM 672 C C . ARG A 1 92 ? -11.148 10.904 1.495 1.00 97.12 92 ARG A C 1
ATOM 674 O O . ARG A 1 92 ? -10.216 10.156 1.802 1.00 97.12 92 ARG A O 1
ATOM 681 N N . LEU A 1 93 ? -11.525 11.112 0.239 1.00 97.19 93 LEU A N 1
ATOM 682 C CA . LEU A 1 93 ? -10.796 10.566 -0.899 1.00 97.19 93 LEU A CA 1
ATOM 683 C C . LEU A 1 93 ? -9.428 11.261 -1.002 1.00 97.19 93 LEU A C 1
ATOM 685 O O . LEU A 1 93 ? -9.339 12.489 -1.022 1.00 97.19 93 LEU A O 1
ATOM 689 N N . LEU A 1 94 ? -8.358 10.472 -1.009 1.00 95.62 94 LEU A N 1
ATOM 690 C CA . LEU A 1 94 ? -6.972 10.927 -1.146 1.00 95.62 94 LEU A CA 1
ATOM 691 C C . LEU A 1 94 ? -6.438 10.679 -2.561 1.00 95.62 94 LEU A C 1
ATOM 693 O O . LEU A 1 94 ? -5.632 11.459 -3.059 1.00 95.62 94 LEU A O 1
ATOM 697 N N . LEU A 1 95 ? -6.876 9.587 -3.185 1.00 94.31 95 LEU A N 1
ATOM 698 C CA . LEU A 1 95 ? -6.430 9.145 -4.501 1.00 94.31 95 LEU A CA 1
ATOM 699 C C . LEU A 1 95 ? -7.607 8.519 -5.250 1.00 94.31 95 LEU A C 1
ATOM 701 O O . LEU A 1 95 ? -8.282 7.653 -4.696 1.00 94.31 95 LEU A O 1
ATOM 705 N N . ASP A 1 96 ? -7.784 8.901 -6.512 1.00 95.69 96 ASP A N 1
ATOM 706 C CA . ASP A 1 96 ? -8.592 8.178 -7.498 1.00 95.69 96 ASP A CA 1
ATOM 707 C C . ASP A 1 96 ? -7.680 7.818 -8.672 1.00 95.69 96 ASP A C 1
ATOM 709 O O . ASP A 1 96 ? -6.986 8.682 -9.214 1.00 95.69 96 ASP A O 1
ATOM 713 N N . GLY A 1 97 ? -7.588 6.538 -9.004 1.00 93.38 97 GLY A N 1
ATOM 714 C CA . GLY A 1 97 ? -6.592 6.044 -9.939 1.00 93.38 97 GLY A CA 1
ATOM 715 C C . GLY A 1 97 ? -6.930 4.674 -10.502 1.00 93.38 97 GLY A C 1
ATOM 716 O O . GLY A 1 97 ? -8.047 4.174 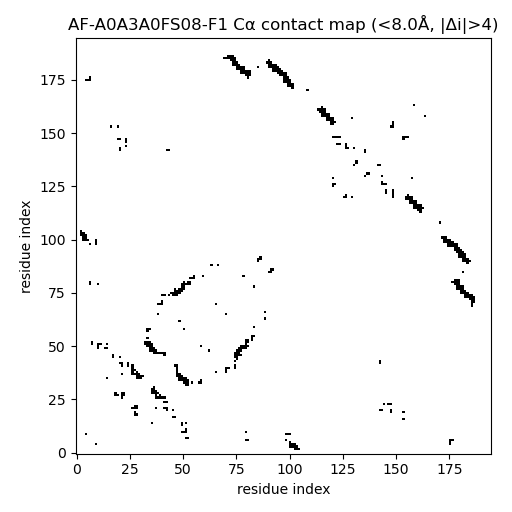-10.391 1.00 93.38 97 GLY A O 1
ATOM 717 N N . ALA A 1 98 ? -5.934 4.060 -11.131 1.00 92.44 98 ALA A N 1
ATOM 718 C CA . ALA A 1 98 ? -6.063 2.745 -11.734 1.00 92.44 98 ALA A CA 1
ATOM 719 C C . ALA A 1 98 ? -4.784 1.932 -11.546 1.00 92.44 98 ALA A C 1
ATOM 721 O O . ALA A 1 98 ? -3.676 2.472 -11.497 1.00 92.44 98 ALA A O 1
ATOM 722 N N . TRP A 1 99 ? -4.955 0.618 -11.483 1.00 93.00 99 TRP A N 1
ATOM 723 C CA . TRP A 1 99 ? -3.866 -0.337 -11.580 1.00 93.00 99 TRP A CA 1
ATOM 724 C C . TRP A 1 99 ? -3.398 -0.474 -13.020 1.00 93.00 99 TRP A C 1
ATOM 726 O O . TRP A 1 99 ? -4.197 -0.440 -13.957 1.00 93.00 99 TRP A O 1
ATOM 736 N N . PHE A 1 100 ? -2.102 -0.712 -13.182 1.00 88.25 100 PHE A N 1
ATOM 737 C CA . PHE A 1 100 ? -1.485 -0.969 -14.473 1.00 88.25 100 PHE A CA 1
ATOM 738 C C . PHE A 1 100 ? -0.676 -2.260 -14.411 1.00 88.25 100 PHE A C 1
ATOM 740 O O . PHE A 1 100 ? 0.075 -2.476 -13.461 1.00 88.25 100 PHE A O 1
ATOM 747 N N . GLY A 1 101 ? -0.814 -3.099 -15.432 1.00 86.69 101 GLY A N 1
ATOM 748 C CA . GLY A 1 101 ? -0.067 -4.344 -15.576 1.00 86.69 101 GLY A CA 1
ATOM 749 C C . GLY A 1 101 ? 0.616 -4.432 -16.927 1.00 86.69 101 GLY A C 1
ATOM 750 O O . GLY A 1 101 ? 0.249 -3.741 -17.876 1.00 86.69 101 GLY A O 1
ATOM 751 N N . ARG A 1 102 ? 1.619 -5.300 -17.016 1.00 83.62 102 ARG A N 1
ATOM 752 C CA . ARG A 1 102 ? 2.272 -5.663 -18.272 1.00 83.62 102 ARG A CA 1
ATOM 753 C C . ARG A 1 102 ? 2.307 -7.191 -18.357 1.00 83.62 102 ARG A C 1
ATOM 755 O O . ARG A 1 102 ? 2.804 -7.796 -17.407 1.00 83.62 102 ARG A O 1
ATOM 762 N N . PRO A 1 103 ? 1.814 -7.810 -19.445 1.00 80.69 103 PRO A N 1
ATOM 763 C CA . PRO A 1 103 ? 1.885 -9.260 -19.601 1.00 80.69 103 PRO A CA 1
ATOM 764 C C . PRO A 1 103 ? 3.329 -9.767 -19.558 1.00 80.69 103 PRO A C 1
ATOM 766 O O . PRO A 1 103 ? 4.230 -9.149 -20.141 1.00 80.69 103 PRO A O 1
ATOM 769 N N . ALA A 1 104 ? 3.545 -10.889 -18.870 1.00 78.88 104 ALA A N 1
ATOM 770 C CA . ALA A 1 104 ? 4.876 -11.459 -18.666 1.00 78.88 104 ALA A CA 1
ATOM 771 C C . ALA A 1 104 ? 5.472 -11.994 -19.976 1.00 78.88 104 ALA A C 1
ATOM 773 O O . ALA A 1 104 ? 6.643 -11.743 -20.260 1.00 78.88 104 ALA A O 1
ATOM 774 N N . ALA A 1 105 ? 4.646 -12.624 -20.819 1.00 76.88 105 ALA A N 1
ATOM 775 C CA . ALA A 1 105 ? 5.021 -13.101 -22.150 1.00 76.88 105 ALA A CA 1
ATOM 776 C C . ALA A 1 105 ? 5.489 -11.997 -23.114 1.00 76.88 105 ALA A C 1
ATOM 778 O O . ALA A 1 105 ? 6.069 -12.291 -24.162 1.00 76.88 105 ALA A O 1
ATOM 779 N N . ARG A 1 106 ? 5.255 -10.715 -22.803 1.00 73.81 106 ARG A N 1
ATOM 780 C CA . ARG A 1 106 ? 5.733 -9.634 -23.661 1.00 73.81 106 ARG A CA 1
ATOM 781 C C . ARG A 1 106 ? 7.247 -9.518 -23.543 1.00 73.81 106 ARG A C 1
ATOM 783 O O . ARG A 1 106 ? 7.767 -9.232 -22.460 1.00 73.81 106 ARG A O 1
ATOM 790 N N . ALA A 1 107 ? 7.935 -9.652 -24.677 1.00 72.31 107 ALA A N 1
ATOM 791 C CA . ALA A 1 107 ? 9.378 -9.472 -24.766 1.00 72.31 107 ALA A CA 1
ATOM 792 C C . ALA A 1 107 ? 9.799 -8.177 -24.068 1.00 72.31 107 ALA A C 1
ATOM 794 O O . ALA A 1 107 ? 9.168 -7.124 -24.251 1.00 72.31 107 ALA A O 1
ATOM 795 N N . ALA A 1 108 ? 10.824 -8.271 -23.217 1.00 69.00 108 ALA A N 1
ATOM 796 C CA . ALA A 1 108 ? 11.449 -7.084 -22.660 1.00 6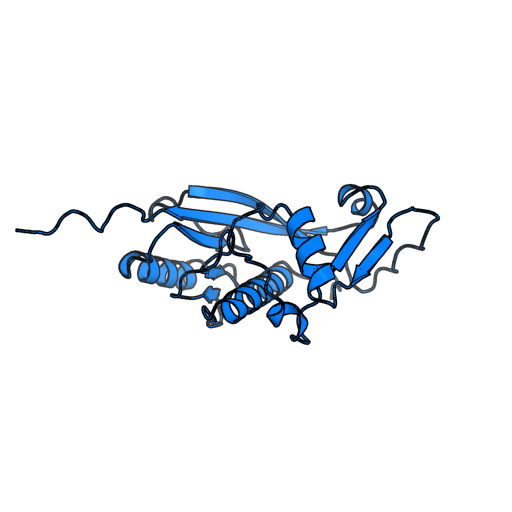9.00 108 ALA A CA 1
ATOM 797 C C . ALA A 1 108 ? 11.820 -6.166 -23.833 1.00 69.00 108 ALA A C 1
ATOM 799 O O . ALA A 1 108 ? 12.317 -6.667 -24.844 1.00 69.00 108 ALA A O 1
ATOM 800 N N . PRO A 1 109 ? 11.529 -4.859 -23.748 1.00 65.25 109 PRO A N 1
ATOM 801 C CA . PRO A 1 109 ? 11.982 -3.950 -24.784 1.00 65.25 109 PRO A CA 1
ATOM 802 C C . PRO A 1 109 ? 13.489 -4.107 -24.955 1.00 65.25 109 PRO A C 1
ATOM 804 O O . PRO A 1 109 ? 14.208 -4.284 -23.964 1.00 65.25 109 PRO A O 1
ATOM 807 N N . GLU A 1 110 ? 13.957 -4.051 -26.200 1.00 64.19 110 GLU A N 1
ATOM 808 C CA . GLU A 1 110 ? 15.389 -3.983 -26.455 1.00 64.19 110 GLU A CA 1
ATOM 809 C C . GLU A 1 110 ? 15.973 -2.847 -25.612 1.00 64.19 110 GLU A C 1
ATOM 811 O O . GLU A 1 110 ? 15.366 -1.775 -25.478 1.00 64.19 110 GLU A O 1
ATOM 816 N N . ARG A 1 111 ? 17.139 -3.083 -24.997 1.00 61.22 111 ARG A N 1
ATOM 817 C CA . ARG A 1 111 ? 17.916 -1.992 -24.407 1.00 61.22 111 ARG A CA 1
ATOM 818 C C . ARG A 1 111 ? 18.345 -1.089 -25.558 1.00 61.22 111 ARG A C 1
ATOM 820 O O . ARG A 1 111 ? 19.414 -1.282 -26.118 1.00 61.22 111 ARG A O 1
ATOM 827 N N . GLY A 1 112 ? 17.503 -0.129 -25.923 1.00 57.06 112 GLY A N 1
ATOM 828 C CA . GLY A 1 112 ? 17.927 0.958 -26.791 1.00 57.06 112 GLY A CA 1
ATOM 829 C C . GLY A 1 112 ? 19.034 1.764 -26.107 1.00 57.06 112 GLY A C 1
ATOM 830 O O . GLY A 1 112 ? 19.238 1.648 -24.894 1.00 57.06 112 GLY A O 1
ATOM 831 N N . ASP A 1 113 ? 19.672 2.666 -26.850 1.00 54.03 113 ASP A N 1
ATOM 832 C CA . ASP A 1 113 ? 20.661 3.637 -26.342 1.00 54.03 113 ASP A CA 1
ATOM 833 C C . ASP A 1 113 ? 20.114 4.598 -25.265 1.00 54.03 113 ASP A C 1
ATOM 835 O O . ASP A 1 113 ? 20.801 5.508 -24.798 1.00 54.03 113 ASP A O 1
ATOM 839 N N . ALA A 1 114 ? 18.866 4.403 -24.834 1.00 59.38 114 ALA A N 1
ATOM 840 C CA . ALA A 1 114 ? 18.232 5.156 -23.777 1.00 59.38 114 ALA A CA 1
ATOM 841 C C . ALA A 1 114 ? 19.106 5.151 -22.513 1.00 59.38 114 ALA A C 1
ATOM 843 O O . ALA A 1 114 ? 19.401 4.118 -21.905 1.00 59.38 114 ALA A O 1
ATOM 844 N N . ALA A 1 115 ? 19.453 6.357 -22.067 1.00 63.03 115 ALA A N 1
ATOM 845 C CA . ALA A 1 115 ? 20.185 6.659 -20.839 1.00 63.03 115 ALA A CA 1
ATOM 846 C C . ALA A 1 115 ? 19.496 6.169 -19.543 1.00 63.03 115 ALA A C 1
ATOM 848 O O . ALA A 1 115 ? 19.962 6.478 -18.448 1.00 63.03 115 ALA A O 1
ATOM 849 N N . LEU A 1 116 ? 18.397 5.410 -19.645 1.00 68.00 116 LEU A N 1
ATOM 850 C CA . LEU A 1 116 ? 17.639 4.886 -18.520 1.00 68.00 116 LEU A CA 1
ATOM 851 C C . LEU A 1 116 ? 18.421 3.770 -17.819 1.00 68.00 116 LEU A C 1
ATOM 853 O O . LEU A 1 116 ? 18.519 2.642 -18.304 1.00 68.00 116 LEU A O 1
ATOM 857 N N . ARG A 1 117 ? 19.011 4.091 -16.667 1.00 74.38 117 ARG A N 1
ATOM 858 C CA . ARG A 1 117 ? 19.789 3.146 -15.852 1.00 74.38 117 ARG A CA 1
ATOM 859 C C . ARG A 1 117 ? 18.994 2.760 -14.611 1.00 74.38 117 ARG A C 1
ATOM 861 O O . ARG A 1 117 ? 18.977 3.507 -13.634 1.00 74.38 117 ARG A O 1
ATOM 868 N N . TRP A 1 118 ? 18.346 1.596 -14.662 1.00 79.50 118 TRP A N 1
ATOM 869 C CA . TRP A 1 118 ? 17.723 0.973 -13.494 1.00 79.50 118 TRP A CA 1
ATOM 870 C C . TRP A 1 118 ? 18.728 0.097 -12.753 1.00 79.50 118 TRP A C 1
ATOM 872 O O . TRP A 1 118 ? 19.481 -0.653 -13.373 1.00 79.50 118 TRP A O 1
ATOM 882 N N . SER A 1 119 ? 18.713 0.166 -11.428 1.00 85.06 119 SER A N 1
ATOM 883 C CA . SER A 1 119 ? 19.483 -0.722 -10.558 1.00 85.06 119 SER A CA 1
ATOM 884 C C . SER A 1 119 ? 18.618 -1.198 -9.402 1.00 85.06 119 SER A C 1
ATOM 886 O O . SER A 1 119 ? 17.794 -0.433 -8.890 1.00 85.06 119 SER A O 1
ATOM 888 N N . ARG A 1 120 ? 18.845 -2.437 -8.955 1.00 91.25 120 ARG A N 1
ATOM 889 C CA . ARG A 1 120 ? 18.339 -2.884 -7.657 1.00 91.25 120 ARG A CA 1
ATOM 890 C C . ARG A 1 120 ? 18.973 -2.025 -6.560 1.00 91.25 120 ARG A C 1
ATOM 892 O O . ARG A 1 120 ? 20.132 -1.631 -6.661 1.00 91.25 120 ARG A O 1
ATOM 899 N N . VAL A 1 121 ? 18.180 -1.705 -5.550 1.00 94.19 121 VAL A N 1
ATOM 900 C CA . VAL A 1 121 ? 18.630 -1.089 -4.307 1.00 94.19 121 VAL A CA 1
ATOM 901 C C . VAL A 1 121 ? 18.820 -2.225 -3.311 1.00 94.19 121 VAL A C 1
ATOM 903 O O . VAL A 1 121 ? 17.852 -2.880 -2.937 1.00 94.19 121 VAL A O 1
ATOM 906 N N . ASP A 1 122 ? 20.066 -2.508 -2.948 1.00 93.81 122 ASP A N 1
ATOM 907 C CA . ASP A 1 122 ? 20.460 -3.701 -2.183 1.00 93.81 122 ASP A CA 1
ATOM 908 C C . ASP A 1 122 ? 21.325 -3.392 -0.951 1.00 93.81 122 ASP A C 1
ATOM 910 O O . ASP A 1 122 ? 21.606 -4.286 -0.157 1.00 93.81 122 ASP A O 1
ATOM 914 N N . ALA A 1 123 ? 21.681 -2.125 -0.733 1.00 94.00 123 ALA A N 1
ATOM 915 C CA . ALA A 1 123 ? 22.451 -1.678 0.421 1.00 94.00 123 ALA A CA 1
ATOM 916 C C . ALA A 1 123 ? 21.789 -0.484 1.119 1.00 94.00 123 ALA A C 1
ATOM 918 O O . ALA A 1 123 ? 21.164 0.363 0.476 1.00 94.00 123 ALA A O 1
ATOM 919 N N . ALA A 1 124 ? 21.977 -0.373 2.438 1.00 94.25 124 ALA A N 1
ATOM 920 C CA . ALA A 1 124 ? 21.378 0.691 3.246 1.00 94.25 124 ALA A CA 1
ATOM 921 C C . ALA A 1 124 ? 21.704 2.120 2.747 1.00 94.25 124 ALA A C 1
ATOM 923 O O . ALA A 1 124 ? 20.774 2.922 2.652 1.00 94.25 124 ALA A O 1
ATOM 924 N N . PRO A 1 125 ? 22.946 2.457 2.329 1.00 93.19 125 PRO A N 1
ATOM 925 C CA . PRO A 1 125 ? 23.227 3.777 1.757 1.00 93.19 125 PRO A CA 1
ATOM 926 C C . PRO A 1 125 ? 22.472 4.042 0.446 1.00 93.19 125 PRO A C 1
ATOM 928 O O . PRO A 1 125 ? 22.014 5.157 0.205 1.00 93.19 125 PRO A O 1
ATOM 931 N N . ALA A 1 126 ? 22.304 3.015 -0.394 1.00 92.56 126 ALA A N 1
ATOM 932 C CA . ALA A 1 126 ? 21.539 3.129 -1.633 1.00 92.56 126 ALA A CA 1
ATOM 933 C C . ALA A 1 126 ? 20.038 3.304 -1.355 1.00 92.56 126 ALA A C 1
ATOM 935 O O . ALA A 1 126 ? 19.378 4.050 -2.075 1.00 92.56 126 ALA A O 1
ATOM 936 N N . LEU A 1 127 ? 19.512 2.662 -0.304 1.00 94.75 127 LEU A N 1
ATOM 937 C CA . LEU A 1 127 ? 18.128 2.832 0.139 1.00 94.75 127 LEU A CA 1
ATOM 938 C C . LEU A 1 127 ? 17.866 4.244 0.652 1.00 94.75 127 LEU A C 1
ATOM 940 O O . LEU A 1 127 ? 16.882 4.845 0.243 1.00 94.75 127 LEU A O 1
ATOM 944 N N . ALA A 1 128 ? 18.765 4.797 1.467 1.00 92.12 128 ALA A N 1
ATOM 945 C CA . ALA A 1 128 ? 18.648 6.175 1.936 1.00 92.12 128 ALA A CA 1
ATOM 946 C C . ALA A 1 128 ? 18.654 7.173 0.765 1.00 92.12 128 ALA A C 1
ATOM 948 O O . ALA A 1 128 ? 17.804 8.054 0.691 1.00 92.12 128 ALA A O 1
ATOM 949 N N . ALA A 1 129 ? 19.564 7.001 -0.202 1.00 90.62 129 ALA A N 1
ATOM 950 C CA . ALA A 1 129 ? 19.593 7.842 -1.399 1.00 90.62 129 ALA A CA 1
ATOM 951 C C . ALA A 1 129 ? 18.309 7.710 -2.240 1.00 90.62 129 ALA A C 1
ATOM 953 O O . ALA A 1 129 ? 17.776 8.710 -2.721 1.00 90.62 129 ALA A O 1
ATOM 954 N N . TRP A 1 130 ? 17.799 6.484 -2.397 1.00 92.25 130 TRP A N 1
ATOM 955 C CA . TRP A 1 130 ? 16.538 6.217 -3.089 1.00 92.25 130 TRP A CA 1
ATOM 956 C C . TRP A 1 130 ? 15.349 6.871 -2.377 1.00 92.25 130 TRP A C 1
ATOM 958 O O . TRP A 1 130 ? 14.519 7.492 -3.033 1.00 92.25 130 TRP A O 1
ATOM 968 N N . ALA A 1 131 ? 15.287 6.782 -1.049 1.00 92.94 131 ALA A N 1
ATOM 969 C CA . ALA A 1 131 ? 14.188 7.316 -0.255 1.00 92.94 131 ALA A CA 1
ATOM 970 C C . ALA A 1 131 ? 14.160 8.853 -0.268 1.00 92.94 131 ALA A C 1
ATOM 972 O O . ALA A 1 131 ? 13.103 9.451 -0.477 1.00 92.94 131 ALA A O 1
ATOM 973 N N . THR A 1 132 ? 15.328 9.496 -0.190 1.00 89.81 132 THR A N 1
ATOM 974 C CA . THR A 1 132 ? 15.457 10.942 -0.421 1.00 89.81 132 THR A CA 1
ATOM 975 C C . THR A 1 132 ? 14.939 11.329 -1.807 1.00 89.81 132 THR A C 1
ATOM 977 O O . THR A 1 132 ? 14.155 12.266 -1.932 1.00 89.81 132 THR A O 1
ATOM 980 N N . ALA A 1 133 ? 15.322 10.592 -2.858 1.00 88.62 133 ALA A N 1
ATOM 981 C CA . ALA A 1 133 ? 14.852 10.857 -4.220 1.00 88.62 133 ALA A CA 1
ATOM 982 C C . ALA A 1 133 ? 13.342 10.610 -4.398 1.00 88.62 133 ALA A C 1
ATOM 984 O O . ALA A 1 133 ? 12.703 11.275 -5.210 1.00 88.62 133 ALA A O 1
ATOM 985 N N . TRP A 1 134 ? 12.768 9.674 -3.638 1.00 88.19 134 TRP A N 1
ATOM 986 C CA . TRP A 1 134 ? 11.328 9.412 -3.601 1.00 88.19 134 TRP A CA 1
ATOM 987 C C . TRP A 1 134 ? 10.529 10.574 -2.985 1.00 88.19 134 TRP A C 1
ATOM 989 O O . TRP A 1 134 ? 9.352 10.736 -3.300 1.00 88.19 134 TRP A O 1
ATOM 999 N N . GLY A 1 135 ? 11.165 11.413 -2.161 1.00 87.31 135 GLY A N 1
ATOM 1000 C CA . GLY A 1 135 ? 10.535 12.561 -1.502 1.00 87.31 135 GLY A CA 1
ATOM 1001 C C . GLY A 1 135 ? 10.414 12.416 0.014 1.00 87.31 135 GLY A C 1
ATOM 1002 O O . GLY A 1 135 ? 9.654 13.154 0.644 1.00 87.31 135 GLY A O 1
ATOM 1003 N N . GLU A 1 136 ? 11.146 11.478 0.620 1.00 84.62 136 GLU A N 1
ATOM 1004 C CA . GLU A 1 136 ? 11.289 11.437 2.070 1.00 84.62 136 GLU A CA 1
ATOM 1005 C C . GLU A 1 136 ? 11.949 12.732 2.563 1.00 84.62 136 GLU A C 1
ATOM 1007 O O . GLU A 1 136 ? 12.983 13.168 2.053 1.00 84.62 136 GLU A O 1
ATOM 1012 N N . SER A 1 137 ? 11.306 13.396 3.525 1.00 79.06 137 SER A N 1
ATOM 1013 C CA . SER A 1 137 ? 11.751 14.709 3.990 1.00 79.06 137 SER A CA 1
ATOM 1014 C C . SER A 1 137 ? 12.999 14.587 4.857 1.00 79.06 137 SER A C 1
ATOM 1016 O O . SER A 1 137 ? 13.024 13.824 5.824 1.00 79.06 137 SER A O 1
ATOM 1018 N N . ALA A 1 138 ? 14.015 15.397 4.557 1.00 70.69 138 ALA A N 1
ATOM 1019 C CA . ALA A 1 138 ? 15.205 15.490 5.392 1.00 70.69 138 ALA A CA 1
ATOM 1020 C C . ALA A 1 138 ? 14.825 15.904 6.828 1.00 70.69 138 ALA A C 1
ATOM 1022 O O . ALA A 1 138 ? 14.126 16.895 7.031 1.00 70.69 138 ALA A O 1
ATOM 1023 N N . GLY A 1 139 ? 15.283 15.136 7.820 1.00 69.38 139 GLY A N 1
ATOM 1024 C CA . GLY A 1 139 ? 15.023 15.388 9.243 1.00 69.38 139 GLY A CA 1
ATOM 1025 C C . GLY A 1 139 ? 13.770 14.715 9.817 1.00 69.38 139 GLY A C 1
ATOM 1026 O O . GLY A 1 139 ? 13.588 14.746 11.033 1.00 69.38 139 GLY A O 1
ATOM 1027 N N . ALA A 1 140 ? 12.935 14.072 8.994 1.00 81.81 140 ALA A N 1
ATOM 1028 C CA . ALA A 1 140 ? 11.890 13.173 9.483 1.00 81.81 140 ALA A CA 1
ATOM 1029 C C . ALA A 1 140 ? 12.468 11.786 9.822 1.00 81.81 140 ALA A C 1
ATOM 1031 O O . ALA A 1 140 ? 13.522 11.395 9.316 1.00 81.81 140 ALA A O 1
ATOM 1032 N N . ALA A 1 141 ? 11.772 11.028 10.675 1.00 85.81 141 ALA A N 1
ATOM 1033 C CA . ALA A 1 141 ? 12.123 9.631 10.914 1.00 85.81 141 ALA A CA 1
ATOM 1034 C C . ALA A 1 141 ? 11.952 8.821 9.612 1.00 85.81 141 ALA A C 1
ATOM 1036 O O . ALA A 1 141 ? 10.906 8.955 8.969 1.00 85.81 141 ALA A O 1
ATOM 1037 N N . PRO A 1 142 ? 12.937 7.986 9.229 1.00 90.44 142 PRO A N 1
ATOM 1038 C CA . PRO A 1 142 ? 12.878 7.258 7.974 1.00 90.44 142 PRO A CA 1
ATOM 1039 C C . PRO A 1 142 ? 11.764 6.205 7.989 1.00 90.44 142 PRO A C 1
ATOM 1041 O O . PRO A 1 142 ? 11.639 5.419 8.930 1.00 90.44 142 PRO A O 1
ATOM 1044 N N . ILE A 1 143 ? 10.978 6.147 6.920 1.00 93.50 143 ILE A N 1
ATOM 1045 C CA . ILE A 1 143 ? 9.940 5.148 6.685 1.00 93.50 143 ILE A CA 1
ATOM 1046 C C . ILE A 1 143 ? 10.478 3.950 5.893 1.00 93.50 143 ILE A C 1
ATOM 1048 O O . ILE A 1 143 ? 9.990 2.837 6.084 1.00 93.50 143 ILE A O 1
ATOM 1052 N N . PHE A 1 144 ? 11.510 4.117 5.061 1.00 95.25 144 PHE A N 1
ATOM 1053 C CA . PHE A 1 144 ? 12.139 3.007 4.336 1.00 95.25 144 PHE A CA 1
ATOM 1054 C C . PHE A 1 144 ? 13.346 2.465 5.106 1.00 95.25 144 PHE A C 1
ATOM 1056 O O . PHE A 1 144 ? 14.466 2.960 4.991 1.00 95.25 144 PHE A O 1
ATOM 1063 N N . LEU A 1 145 ? 13.121 1.424 5.907 1.00 95.50 145 LEU A N 1
ATOM 1064 C CA . LEU A 1 145 ? 14.149 0.865 6.786 1.00 95.50 145 LEU A CA 1
ATOM 1065 C C . LEU A 1 145 ? 14.979 -0.232 6.093 1.00 95.50 145 LEU A C 1
ATOM 1067 O O . LEU A 1 145 ? 14.426 -1.003 5.304 1.00 95.50 145 LEU A O 1
ATOM 1071 N N . PRO A 1 146 ? 16.274 -0.402 6.437 1.00 95.56 146 PRO A N 1
ATOM 1072 C CA . PRO A 1 146 ? 17.128 -1.452 5.867 1.00 95.56 146 PRO A CA 1
ATOM 1073 C C . PRO A 1 146 ? 16.580 -2.878 6.011 1.00 95.56 146 PRO A C 1
ATOM 1075 O O . PRO A 1 146 ? 16.911 -3.740 5.201 1.00 95.56 146 PRO A O 1
ATOM 1078 N N . ALA A 1 147 ? 15.702 -3.126 6.990 1.00 95.56 147 ALA A N 1
ATOM 1079 C CA . ALA A 1 147 ? 15.000 -4.399 7.155 1.00 95.56 147 ALA A CA 1
ATOM 1080 C C . ALA A 1 147 ? 14.219 -4.831 5.895 1.00 95.56 147 ALA A C 1
ATOM 1082 O O . ALA A 1 147 ? 14.044 -6.025 5.666 1.00 95.56 147 ALA A O 1
ATOM 1083 N N . LEU A 1 148 ? 13.802 -3.883 5.045 1.00 96.06 148 LEU A N 1
ATOM 1084 C CA . LEU A 1 148 ? 13.168 -4.168 3.754 1.00 96.06 148 LEU A CA 1
ATOM 1085 C C . LEU A 1 148 ? 14.114 -4.892 2.782 1.00 96.06 148 LEU A C 1
ATOM 1087 O O . LEU A 1 148 ? 13.654 -5.695 1.977 1.00 96.06 148 LEU A O 1
ATOM 1091 N N . LEU A 1 149 ? 15.427 -4.645 2.866 1.00 95.56 149 LEU A N 1
ATOM 1092 C CA . LEU A 1 149 ? 16.434 -5.245 1.980 1.00 95.56 149 LEU A CA 1
ATOM 1093 C C . LEU A 1 149 ? 16.765 -6.695 2.350 1.00 95.56 149 LEU A C 1
ATOM 1095 O O . LEU A 1 149 ? 17.208 -7.458 1.496 1.00 95.56 149 LEU A O 1
ATOM 1099 N N . ALA A 1 150 ? 16.536 -7.081 3.607 1.00 93.50 150 ALA A N 1
ATOM 1100 C CA . ALA A 1 150 ? 16.757 -8.444 4.090 1.00 93.50 150 ALA A CA 1
ATOM 1101 C C . ALA A 1 150 ? 15.659 -9.426 3.639 1.00 93.50 150 ALA A C 1
ATOM 1103 O O . ALA A 1 150 ? 15.779 -10.635 3.838 1.00 93.50 150 ALA A O 1
ATOM 1104 N N . ARG A 1 151 ? 14.573 -8.918 3.050 1.00 94.06 151 ARG A N 1
ATOM 1105 C CA . ARG A 1 151 ? 13.437 -9.713 2.592 1.00 94.06 151 ARG A CA 1
ATOM 1106 C C . ARG A 1 151 ? 13.670 -10.257 1.184 1.00 94.06 151 ARG A C 1
ATOM 1108 O O . ARG A 1 151 ? 14.017 -9.514 0.270 1.00 94.06 151 ARG A O 1
ATOM 1115 N N . ASN A 1 152 ? 13.417 -11.550 0.994 1.00 92.75 152 ASN A N 1
ATOM 1116 C CA . ASN A 1 152 ? 13.544 -12.209 -0.311 1.00 92.75 152 ASN A CA 1
ATOM 1117 C C . ASN A 1 152 ? 12.350 -11.951 -1.249 1.00 92.75 152 ASN A C 1
ATOM 1119 O O . ASN A 1 152 ? 12.479 -12.115 -2.458 1.00 92.75 152 ASN A O 1
ATOM 1123 N N . ASP A 1 153 ? 11.216 -11.517 -0.702 1.00 91.00 153 ASP A N 1
ATOM 1124 C CA . ASP A 1 153 ? 9.980 -11.210 -1.422 1.00 91.00 153 ASP A CA 1
ATOM 1125 C C . ASP A 1 153 ? 9.844 -9.718 -1.769 1.00 91.00 153 ASP A C 1
ATOM 1127 O O . ASP A 1 153 ? 8.851 -9.303 -2.365 1.00 91.00 153 ASP A O 1
ATOM 1131 N N . VAL A 1 154 ? 10.856 -8.910 -1.433 1.00 93.81 154 VAL A N 1
ATOM 1132 C CA . VAL A 1 154 ? 10.917 -7.480 -1.740 1.00 93.81 154 VAL A CA 1
ATOM 1133 C C . VAL A 1 154 ? 12.047 -7.196 -2.723 1.00 93.81 154 VAL A C 1
ATOM 1135 O O . VAL A 1 154 ? 13.192 -7.635 -2.581 1.00 93.81 154 VAL A O 1
ATOM 1138 N N . ALA A 1 155 ? 11.730 -6.397 -3.735 1.00 93.00 155 ALA A N 1
ATOM 1139 C CA . ALA A 1 155 ? 12.693 -5.835 -4.664 1.00 93.00 155 ALA A CA 1
ATOM 1140 C C . ALA A 1 155 ? 12.451 -4.333 -4.786 1.00 93.00 155 ALA A C 1
ATOM 1142 O O . ALA A 1 155 ? 11.447 -3.911 -5.352 1.00 93.00 155 ALA A O 1
ATOM 1143 N N . ILE A 1 156 ? 13.385 -3.528 -4.280 1.00 93.50 156 ILE A N 1
ATOM 1144 C CA . ILE A 1 156 ? 13.373 -2.084 -4.505 1.00 93.50 156 ILE A CA 1
ATOM 1145 C C . ILE A 1 156 ? 14.257 -1.804 -5.715 1.00 93.50 156 ILE A C 1
ATOM 1147 O O . ILE A 1 156 ? 15.402 -2.256 -5.794 1.00 93.50 156 ILE A O 1
ATOM 1151 N N . VAL A 1 157 ? 13.709 -1.074 -6.678 1.00 90.44 157 VAL A N 1
ATOM 1152 C CA . VAL A 1 157 ? 14.410 -0.672 -7.896 1.00 90.44 157 VAL A CA 1
ATOM 1153 C C . VAL A 1 157 ? 14.373 0.844 -8.020 1.00 90.44 157 VAL A C 1
ATOM 1155 O O . VAL A 1 157 ? 13.362 1.489 -7.745 1.00 90.44 157 VAL A O 1
ATOM 1158 N N . GLY A 1 158 ? 15.502 1.421 -8.410 1.00 85.25 158 GLY A N 1
ATOM 1159 C CA . GLY A 1 158 ? 15.647 2.852 -8.638 1.00 85.25 158 GLY A CA 1
ATOM 1160 C C . GLY A 1 158 ? 16.148 3.127 -10.043 1.00 85.25 158 GLY A C 1
ATOM 1161 O O . GLY A 1 158 ? 16.888 2.320 -10.609 1.00 85.25 158 GLY A O 1
ATOM 1162 N N . TRP A 1 159 ? 15.770 4.279 -10.584 1.00 79.75 159 TRP A N 1
ATOM 1163 C CA . TRP A 1 159 ? 16.335 4.821 -11.814 1.00 79.75 159 TRP A CA 1
ATOM 1164 C C . TRP A 1 159 ? 17.349 5.912 -11.444 1.00 79.75 159 TRP A C 1
ATOM 1166 O O . TRP A 1 159 ? 17.090 6.726 -10.561 1.00 79.75 159 TRP A O 1
ATOM 1176 N N . ARG A 1 160 ? 18.525 5.899 -12.076 1.00 71.88 160 ARG A N 1
ATOM 1177 C CA . ARG A 1 160 ? 19.629 6.824 -11.754 1.00 71.88 160 ARG A CA 1
ATOM 1178 C C . ARG A 1 160 ? 19.833 7.938 -12.783 1.00 71.88 160 ARG A C 1
ATOM 1180 O O . ARG A 1 160 ? 20.517 8.908 -12.484 1.00 71.88 160 ARG A O 1
ATOM 1187 N N . ALA A 1 161 ? 19.296 7.784 -13.991 1.00 66.81 161 ALA A N 1
ATOM 1188 C CA . ALA A 1 161 ? 19.415 8.745 -15.090 1.00 66.81 161 ALA A CA 1
ATOM 1189 C C . ALA A 1 161 ? 18.384 8.434 -16.186 1.00 66.81 161 ALA A C 1
ATOM 1191 O O . ALA A 1 161 ? 17.968 7.284 -16.298 1.00 66.81 161 ALA A O 1
ATOM 1192 N N . GLY A 1 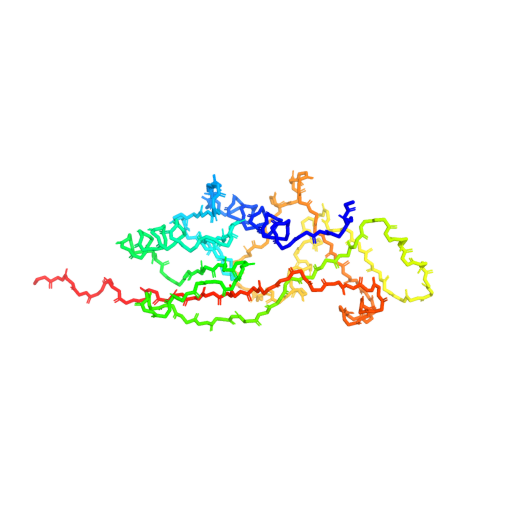162 ? 18.003 9.423 -17.003 1.00 64.31 162 GLY A N 1
ATOM 1193 C CA . GLY A 1 162 ? 17.040 9.284 -18.110 1.00 64.31 162 GLY A CA 1
ATOM 1194 C C . GLY A 1 162 ? 15.637 9.823 -17.791 1.00 64.31 162 GLY A C 1
ATOM 1195 O O . GLY A 1 162 ? 15.383 10.277 -16.677 1.00 64.31 162 GLY A O 1
ATOM 1196 N N . ALA A 1 163 ? 14.732 9.792 -18.776 1.00 61.72 163 ALA A N 1
ATOM 1197 C CA . ALA A 1 163 ? 13.350 10.258 -18.620 1.00 61.72 163 ALA A CA 1
ATOM 1198 C C . ALA A 1 163 ? 12.556 9.360 -17.645 1.00 61.72 163 ALA A C 1
ATOM 1200 O O . ALA A 1 163 ? 12.711 8.143 -17.671 1.00 61.72 163 ALA A O 1
ATOM 1201 N N . GLY A 1 164 ? 11.727 9.960 -16.778 1.00 63.47 164 GLY A N 1
ATOM 1202 C CA . GLY A 1 164 ? 10.986 9.265 -15.710 1.00 63.47 164 GLY A CA 1
ATOM 1203 C C . GLY A 1 164 ? 9.922 8.270 -16.205 1.00 63.47 164 GLY A C 1
ATOM 1204 O O . GLY A 1 164 ? 9.917 7.867 -17.363 1.00 63.47 164 GLY A O 1
ATOM 1205 N N . LEU A 1 165 ? 8.965 7.882 -15.351 1.00 60.44 165 LEU A N 1
ATOM 1206 C CA . LEU A 1 165 ? 7.968 6.833 -15.660 1.00 60.44 165 LEU A CA 1
ATOM 1207 C C . LEU A 1 165 ? 7.169 7.054 -16.964 1.00 60.44 165 LEU A C 1
ATOM 1209 O O . LEU A 1 165 ? 6.692 6.086 -17.551 1.00 60.44 165 LEU A O 1
ATOM 1213 N N . GLY A 1 166 ? 7.065 8.292 -17.467 1.00 60.78 166 GLY A N 1
ATOM 1214 C CA . GLY A 1 166 ? 6.487 8.590 -18.785 1.00 60.78 166 GLY A CA 1
ATOM 1215 C C . GLY A 1 166 ? 7.212 7.902 -19.952 1.00 60.78 166 GLY A C 1
ATOM 1216 O O . GLY A 1 166 ? 6.570 7.508 -20.923 1.00 60.78 166 GLY A O 1
ATOM 1217 N N . ALA A 1 167 ? 8.517 7.646 -19.822 1.00 61.72 167 ALA A N 1
ATOM 1218 C CA . ALA A 1 167 ? 9.294 6.860 -20.779 1.00 61.72 167 ALA A CA 1
ATOM 1219 C C . ALA A 1 167 ? 8.887 5.381 -20.809 1.00 61.72 167 ALA A C 1
ATOM 1221 O O . ALA A 1 167 ? 9.228 4.678 -21.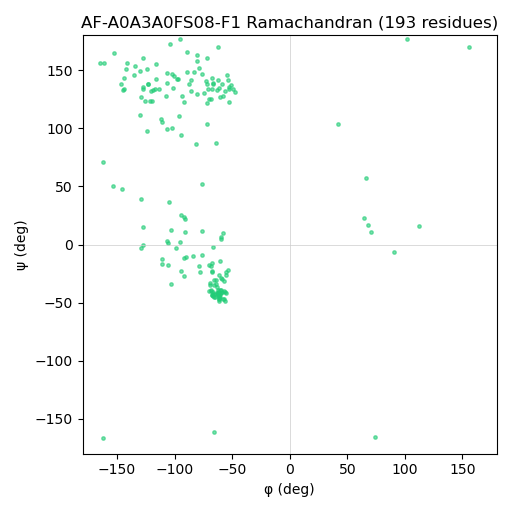756 1.00 61.72 167 ALA A O 1
ATOM 1222 N N . LEU A 1 168 ? 8.148 4.903 -19.799 1.00 60.94 168 LEU A N 1
ATOM 1223 C CA . LEU A 1 168 ? 7.640 3.536 -19.776 1.00 60.94 168 LEU A CA 1
ATOM 1224 C C . LEU A 1 168 ? 6.326 3.369 -20.546 1.00 60.94 168 LEU A C 1
ATOM 1226 O O . LEU A 1 168 ? 5.892 2.241 -20.780 1.00 60.94 168 LEU A O 1
ATOM 1230 N N . ALA A 1 169 ? 5.691 4.470 -20.964 1.00 65.62 169 ALA A N 1
ATOM 1231 C CA . ALA A 1 169 ? 4.408 4.421 -21.652 1.00 65.62 169 ALA A CA 1
ATOM 1232 C C . ALA A 1 169 ? 4.403 3.573 -22.944 1.00 65.62 169 ALA A C 1
ATOM 1234 O O . ALA A 1 169 ? 3.448 2.809 -23.118 1.00 65.62 169 ALA A O 1
ATOM 1235 N N . PRO A 1 170 ? 5.449 3.612 -23.796 1.00 64.50 170 PRO A N 1
ATOM 1236 C CA . PRO A 1 170 ? 5.537 2.785 -25.002 1.00 64.50 170 PRO A CA 1
ATOM 1237 C C . PRO A 1 170 ? 5.719 1.285 -24.726 1.00 64.50 170 PRO A C 1
ATOM 1239 O O . PRO A 1 170 ? 5.409 0.458 -25.581 1.00 64.50 170 PRO A O 1
ATOM 1242 N N . PHE A 1 171 ? 6.151 0.893 -23.521 1.00 65.62 171 PHE A N 1
ATOM 1243 C CA . PHE A 1 171 ? 6.346 -0.521 -23.155 1.00 65.62 171 PHE A CA 1
ATOM 1244 C C . PHE A 1 171 ? 5.035 -1.266 -22.862 1.00 65.62 171 PHE A C 1
ATOM 1246 O O . PHE A 1 171 ? 5.072 -2.400 -22.388 1.00 65.62 171 PHE A O 1
ATOM 1253 N N . GLY A 1 172 ? 3.911 -0.620 -23.212 1.00 65.44 172 GLY A N 1
ATOM 1254 C CA . GLY A 1 172 ? 2.501 -0.982 -23.094 1.00 65.44 172 GLY A CA 1
ATOM 1255 C C . GLY A 1 172 ? 2.139 -1.628 -21.769 1.00 65.44 172 GLY A C 1
ATOM 1256 O O . GLY A 1 172 ? 2.391 -2.802 -21.501 1.00 65.44 172 GLY A O 1
ATOM 1257 N N . ARG A 1 173 ? 1.512 -0.778 -20.973 1.00 76.81 173 ARG A N 1
ATOM 1258 C CA . ARG A 1 173 ? 0.779 -1.124 -19.776 1.00 76.81 173 ARG A CA 1
ATOM 1259 C C . ARG A 1 173 ? -0.697 -1.195 -20.134 1.00 76.81 173 ARG A C 1
ATOM 1261 O O . ARG A 1 173 ? -1.178 -0.365 -20.904 1.00 76.81 173 ARG A O 1
ATOM 1268 N N . GLU A 1 174 ? -1.395 -2.142 -19.547 1.00 81.56 174 GLU A N 1
ATOM 1269 C CA . GLU A 1 174 ? -2.842 -2.260 -19.640 1.00 81.56 174 GLU A CA 1
ATOM 1270 C C . GLU A 1 174 ? -3.447 -1.831 -18.307 1.00 81.56 174 GLU A C 1
ATOM 1272 O O . GLU A 1 174 ? -2.893 -2.127 -17.245 1.00 81.56 174 GLU A O 1
ATOM 1277 N N . ALA A 1 175 ? -4.549 -1.082 -18.358 1.00 87.75 175 ALA A N 1
ATOM 1278 C CA . ALA A 1 175 ? -5.302 -0.755 -17.156 1.00 87.75 175 ALA A CA 1
ATOM 1279 C C . ALA A 1 175 ? -5.983 -2.031 -16.647 1.00 87.75 175 ALA A C 1
ATOM 1281 O O . ALA A 1 175 ? -6.703 -2.685 -17.397 1.00 87.75 175 ALA A O 1
ATOM 1282 N N . LEU A 1 176 ? -5.751 -2.384 -15.384 1.00 90.19 176 LEU A N 1
ATOM 1283 C CA . LEU A 1 176 ? -6.280 -3.620 -14.799 1.00 90.19 176 LEU A CA 1
ATOM 1284 C C . LEU A 1 176 ? -7.607 -3.402 -14.068 1.00 90.19 176 LEU A C 1
ATOM 1286 O O . LEU A 1 176 ? -8.365 -4.347 -13.866 1.00 90.19 176 LEU A O 1
ATOM 1290 N N . GLY A 1 177 ? -7.870 -2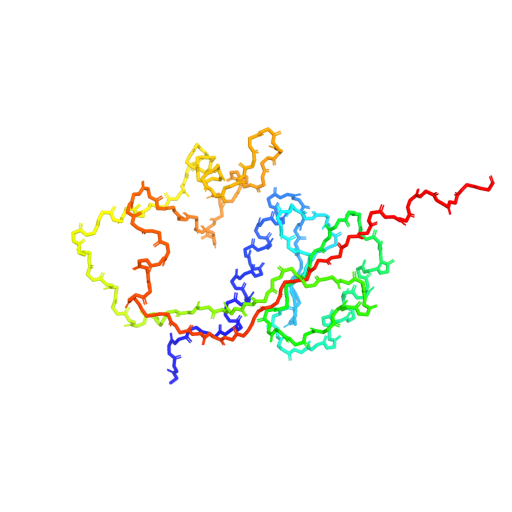.167 -13.643 1.00 91.56 177 GLY A N 1
ATOM 1291 C CA . GLY A 1 177 ? -9.055 -1.789 -12.881 1.00 91.56 177 GLY A CA 1
ATOM 1292 C C . GLY A 1 177 ? -8.828 -0.527 -12.046 1.00 91.56 177 GLY A C 1
ATOM 1293 O O . GLY A 1 177 ? -7.689 -0.059 -11.946 1.00 91.56 177 GLY A O 1
ATOM 1294 N N . PRO A 1 178 ? -9.897 0.039 -11.467 1.00 94.19 178 PRO A N 1
ATOM 1295 C CA . PRO A 1 178 ? -9.821 1.236 -10.638 1.00 94.19 178 PRO A CA 1
ATOM 1296 C C . PRO A 1 178 ? -9.166 0.957 -9.280 1.00 94.19 178 PRO A C 1
ATOM 1298 O O . PRO A 1 178 ? -9.120 -0.176 -8.807 1.00 94.19 178 PRO A O 1
ATOM 1301 N N . LEU A 1 179 ? -8.692 2.022 -8.645 1.00 95.88 179 LEU A N 1
ATOM 1302 C CA . LEU A 1 179 ? -8.100 2.040 -7.314 1.00 95.88 179 LEU A CA 1
ATOM 1303 C C . LEU A 1 179 ? -8.483 3.355 -6.636 1.00 95.88 179 LEU A C 1
ATOM 1305 O O . LEU A 1 179 ? -8.286 4.423 -7.212 1.00 95.88 179 LEU A O 1
ATOM 1309 N N . ARG A 1 180 ? -8.930 3.292 -5.382 1.00 97.94 180 ARG A N 1
ATOM 1310 C CA . ARG A 1 180 ? -9.133 4.471 -4.537 1.00 97.94 180 ARG A CA 1
ATOM 1311 C C . ARG A 1 180 ? -8.331 4.382 -3.248 1.00 97.94 180 ARG A C 1
ATOM 1313 O O . ARG A 1 180 ? -8.249 3.336 -2.608 1.00 97.94 180 ARG A O 1
ATOM 1320 N N . GLY A 1 181 ? -7.732 5.500 -2.861 1.00 97.62 181 GLY A N 1
ATOM 1321 C CA . GLY A 1 181 ? -7.098 5.681 -1.560 1.00 97.62 181 GLY A CA 1
ATOM 1322 C C . GLY A 1 181 ? -7.954 6.598 -0.701 1.00 97.62 181 GLY A C 1
ATOM 1323 O O . GLY A 1 181 ? -8.288 7.701 -1.126 1.00 97.62 181 GLY A O 1
ATOM 1324 N N . TRP A 1 182 ? -8.279 6.161 0.506 1.00 97.75 182 TRP A N 1
ATOM 1325 C CA . TRP A 1 182 ? -9.085 6.895 1.474 1.00 97.75 182 TRP A CA 1
ATOM 1326 C C . TRP A 1 182 ? -8.244 7.218 2.701 1.00 97.75 182 TRP A C 1
ATOM 1328 O O . TRP A 1 182 ? -7.439 6.394 3.128 1.00 97.75 182 TRP A O 1
ATOM 1338 N N . LEU A 1 183 ? -8.443 8.398 3.282 1.00 96.88 183 LEU A N 1
ATOM 1339 C CA . LEU A 1 183 ? -7.762 8.833 4.498 1.00 96.88 183 LEU A CA 1
ATOM 1340 C C . LEU A 1 183 ? -8.784 9.301 5.528 1.00 96.88 183 LEU A C 1
ATOM 1342 O O . LEU A 1 183 ? -9.662 10.099 5.208 1.00 96.88 183 LEU A O 1
ATOM 1346 N N . ARG A 1 184 ? -8.624 8.860 6.769 1.00 94.75 184 ARG A N 1
ATOM 1347 C CA . ARG A 1 184 ? -9.354 9.364 7.930 1.00 94.75 184 ARG A CA 1
ATOM 1348 C C . ARG A 1 184 ? -8.359 9.984 8.894 1.00 94.75 184 ARG A C 1
ATOM 1350 O O . ARG A 1 184 ? -7.319 9.384 9.131 1.00 94.75 184 ARG A O 1
ATOM 1357 N N . ASP A 1 185 ? -8.663 11.169 9.414 1.00 88.69 185 ASP A N 1
ATOM 1358 C CA . ASP A 1 185 ? -7.849 11.843 10.428 1.00 88.69 185 ASP A CA 1
ATOM 1359 C C . ASP A 1 185 ? -8.606 11.866 11.755 1.00 88.69 185 ASP A C 1
ATOM 1361 O O . ASP A 1 185 ? -9.583 12.597 11.908 1.00 88.69 185 ASP A O 1
ATOM 1365 N N . ASP A 1 186 ? -8.188 11.024 12.699 1.00 72.00 186 ASP A N 1
ATOM 1366 C CA . ASP A 1 186 ? -8.838 10.879 14.004 1.00 72.00 186 ASP A CA 1
ATOM 1367 C C . ASP A 1 186 ? -8.229 11.803 15.080 1.00 72.00 186 ASP A C 1
ATOM 1369 O O . ASP A 1 186 ? -8.371 11.549 16.276 1.00 72.00 186 ASP A O 1
ATOM 1373 N N . ALA A 1 187 ? -7.592 12.915 14.685 1.00 55.72 187 ALA A N 1
ATOM 1374 C CA . ALA A 1 187 ? -6.880 13.865 15.556 1.00 55.72 187 ALA A CA 1
ATOM 1375 C C . ALA A 1 187 ? -7.689 14.533 16.704 1.00 55.72 187 ALA A C 1
ATOM 1377 O O . ALA A 1 187 ? -7.178 15.447 17.347 1.00 55.72 187 ALA A O 1
ATOM 1378 N N . ALA A 1 188 ? -8.920 14.118 17.020 1.00 45.69 188 ALA A N 1
ATOM 1379 C CA . ALA A 1 188 ? -9.800 14.866 17.923 1.00 45.69 188 ALA A CA 1
ATOM 1380 C C . ALA A 1 188 ? -10.737 14.027 18.819 1.00 45.69 188 ALA A C 1
ATOM 1382 O O . ALA A 1 188 ? -11.920 14.345 18.930 1.00 45.69 188 ALA A O 1
ATOM 1383 N N . ARG A 1 189 ? -10.257 12.980 19.510 1.00 48.78 189 ARG A N 1
ATOM 1384 C CA . ARG A 1 189 ? -11.053 12.326 20.586 1.00 48.78 189 ARG A CA 1
ATOM 1385 C C . ARG A 1 189 ? -10.357 12.173 21.948 1.00 48.78 189 ARG A C 1
ATOM 1387 O O . ARG A 1 189 ? -10.853 11.451 22.803 1.00 48.78 189 ARG A O 1
ATOM 1394 N N . GLY A 1 190 ? -9.249 12.883 22.183 1.00 40.66 190 GLY A N 1
ATOM 1395 C CA . GLY A 1 190 ? -8.443 12.761 23.412 1.00 40.66 190 GLY A CA 1
ATOM 1396 C C . GLY A 1 190 ? -8.527 13.899 24.442 1.00 40.66 190 GLY A C 1
ATOM 1397 O O . GLY A 1 190 ? -7.810 13.833 25.432 1.00 40.66 190 GLY A O 1
ATOM 1398 N N . ALA A 1 191 ? -9.348 14.940 24.253 1.00 39.03 191 ALA A N 1
ATOM 1399 C CA . ALA A 1 191 ? -9.349 16.124 25.135 1.00 39.03 191 ALA A CA 1
ATOM 1400 C C . ALA A 1 191 ? -10.744 16.519 25.657 1.00 39.03 191 ALA A C 1
ATOM 1402 O O . ALA A 1 191 ? -11.076 17.697 25.736 1.00 39.03 191 ALA A O 1
ATOM 1403 N N . GLY A 1 192 ? -11.585 15.539 25.995 1.00 41.66 192 GLY A N 1
ATOM 1404 C CA . GLY A 1 192 ? -12.960 15.805 26.429 1.00 41.66 192 GLY A CA 1
ATOM 1405 C C . GLY A 1 192 ? -13.539 14.736 27.344 1.00 41.66 192 GLY A C 1
ATOM 1406 O O . GLY A 1 192 ? -14.618 14.230 27.068 1.00 41.66 192 GLY A O 1
ATOM 1407 N N . ALA A 1 193 ? -12.812 14.357 28.394 1.00 42.72 193 ALA A N 1
ATOM 1408 C CA . ALA A 1 193 ? -13.363 13.623 29.534 1.00 42.72 193 ALA A CA 1
ATOM 1409 C C . ALA A 1 193 ? -12.416 13.727 30.741 1.00 42.72 193 ALA A C 1
ATOM 1411 O O . ALA A 1 193 ? -11.769 12.761 31.136 1.00 42.72 193 ALA A O 1
ATOM 1412 N N . ALA A 1 194 ? -12.346 14.914 31.334 1.00 37.88 194 ALA A N 1
ATOM 1413 C CA . ALA A 1 194 ? -12.072 15.053 32.757 1.00 37.88 194 ALA A CA 1
ATOM 1414 C C . ALA A 1 194 ? -13.286 15.776 33.348 1.00 37.88 194 ALA A C 1
ATOM 1416 O O . ALA A 1 194 ? -13.709 16.803 32.818 1.00 37.88 194 ALA A O 1
ATOM 1417 N N . ARG A 1 195 ? -13.895 15.120 34.337 1.00 42.00 195 ARG A N 1
ATOM 1418 C CA . ARG A 1 195 ? -15.028 15.607 35.128 1.00 42.00 195 ARG A CA 1
ATOM 1419 C C . ARG A 1 195 ? -14.655 16.847 35.926 1.00 42.00 195 ARG A C 1
ATOM 1421 O O . ARG A 1 195 ? -13.477 16.919 36.338 1.00 42.00 195 ARG A O 1
#

Radius of gyration: 18.71 Å; Cα contacts (8 Å, |Δi|>4): 302; chains: 1; bounding box: 43×34×62 Å

Foldseek 3Di:
DALKDALLNVLVLLLVVLQLLCVLVVQHWDDDPFKIATLADGDPPRARIGTNDLDAPVVVVVVVVSLVVLRAFKHKYKDSAPNDDCVVVQKDWPDKFFDWTDRPPQDDPPPDVFPWDKDWQQDPVSQVVQQVVVPDDPPDDDSRDNSQNVDPSDTDMDTDDGDPPVVCVVVDIDTNHIMIMIMHTSNPDDPPDDD

Mean predicted aligned error: 6.97 Å

pLDDT: mean 86.61, std 14.94, range [37.88, 98.69]

Secondary structure (DSSP, 8-state):
---SPPHHHHHHHHHHHHHHHHHHTT---EE-SSEEE-SSPPPTT--SEEE-SS-HHHHHHHHHHHHHHT-SSEEEEEETTS----GGGT-EEEEEEEEEE--TTSPPPP--S----EEEE-SHHHHHHHHHHHTPPTTSPPSS-GGGTT-TT--EEEE-SSS-GGGGGGG--EEEEEEEEEEEE-TTSSSS---

Sequence (195 aa):
MSDVPTAADAARNDAAWCDAMGRAHGAAGETRADFWWTRAPMPRPYPNLVTLRPAPAPALRAIESLVAAGLAGAWGVKDAFGVLDLAPLGFRLLLDGAWFGRPAARAAPERGDAALRWSRVDAAPALAAWATAWGESAGAAPIFLPALLARNDVAIVGWRAGAGLGALAPFGREALGPLRGWLRDDAARGAGAAR